Protein AF-A0A6L7KMX0-F1 (afdb_monomer_lite)

Sequence (254 aa):
MRIVPEMVQDGVMRRGEGCGYMVQSAAVEDILQAVETRGHLASLAARLMAQEPSRLDQLPAMRKAREKLDASISKLSRFDQLNDCVTRLAQAANKEFHAAILASCGNDYVSYACGQISRLPMLAVGSMVFDRSVDRTPDQFEHGIFRLRLGNAQHLVVRETFESGDPVRAQGVMRERSHTMIEYIPTFEKRGKSLAVAHLVAFSAADPLTPRAWSFSLRSPVFALAVSWDPCPWRRLHPSSRSGRRAALPCRSF

Structure (mmCIF, N/CA/C/O backbone):
data_AF-A0A6L7KMX0-F1
#
_entry.id   AF-A0A6L7KMX0-F1
#
loop_
_atom_site.group_PDB
_atom_site.id
_atom_site.type_symbol
_atom_site.label_atom_id
_atom_site.label_alt_id
_atom_site.label_comp_id
_atom_site.label_asym_id
_atom_site.label_entity_id
_atom_site.label_seq_id
_atom_site.pdbx_PDB_ins_code
_atom_site.Cartn_x
_atom_site.Cartn_y
_atom_site.Cartn_z
_atom_site.occupancy
_atom_site.B_iso_or_equiv
_atom_site.auth_seq_id
_atom_site.auth_comp_id
_atom_site.auth_asym_id
_atom_site.auth_atom_id
_atom_site.pdbx_PDB_model_num
ATOM 1 N N . MET A 1 1 ? -2.428 -32.313 -10.393 1.00 35.97 1 MET A N 1
ATOM 2 C CA . MET A 1 1 ? -2.093 -31.198 -11.304 1.00 35.97 1 MET A CA 1
ATOM 3 C C . MET A 1 1 ? -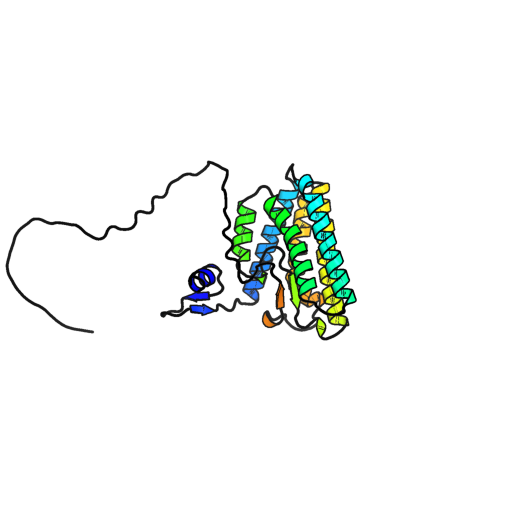3.379 -30.418 -11.607 1.00 35.97 1 MET A C 1
ATOM 5 O O . MET A 1 1 ? -4.161 -30.865 -12.430 1.00 35.97 1 MET A O 1
ATOM 9 N N . ARG A 1 2 ? -3.668 -29.339 -10.854 1.00 47.19 2 ARG A N 1
ATOM 10 C CA . ARG A 1 2 ? -4.891 -28.493 -10.954 1.00 47.19 2 ARG A CA 1
ATOM 11 C C . ARG A 1 2 ? -4.599 -27.054 -11.430 1.00 47.19 2 ARG A C 1
ATOM 13 O O . ARG A 1 2 ? -5.462 -26.192 -11.361 1.00 47.19 2 ARG A O 1
ATOM 20 N N . ILE A 1 3 ? -3.395 -26.832 -11.953 1.00 48.75 3 ILE A N 1
ATOM 21 C CA . ILE A 1 3 ? -2.839 -25.507 -12.260 1.00 48.75 3 ILE A CA 1
ATOM 22 C C . ILE A 1 3 ? -3.671 -24.781 -13.331 1.00 48.75 3 ILE A C 1
ATOM 24 O O . ILE A 1 3 ? -3.919 -23.588 -13.234 1.00 48.75 3 ILE A O 1
ATOM 28 N N . VAL A 1 4 ? -4.164 -25.506 -14.338 1.00 53.69 4 VAL A N 1
ATOM 29 C CA . VAL A 1 4 ? -4.848 -24.889 -15.483 1.00 53.69 4 VAL A CA 1
ATOM 30 C C . VAL A 1 4 ? -6.255 -24.359 -15.135 1.00 53.69 4 VAL A C 1
ATOM 32 O O . VAL A 1 4 ? -6.560 -23.227 -15.502 1.00 53.69 4 VAL A O 1
ATOM 35 N N . PRO A 1 5 ? -7.116 -25.092 -14.396 1.00 50.75 5 PRO A N 1
ATOM 36 C CA . PRO A 1 5 ? -8.362 -24.530 -13.865 1.00 50.75 5 PRO A CA 1
ATOM 37 C C . PRO A 1 5 ? -8.172 -23.295 -12.973 1.00 50.75 5 PRO A C 1
ATOM 39 O O . PRO A 1 5 ? -8.951 -22.354 -13.093 1.00 50.75 5 PRO A O 1
ATOM 42 N N . GLU A 1 6 ? -7.147 -23.283 -12.114 1.00 53.81 6 GLU A N 1
ATOM 43 C CA . GLU A 1 6 ? -6.831 -22.143 -11.236 1.00 53.81 6 GLU A CA 1
ATOM 44 C C . GLU A 1 6 ? -6.403 -20.919 -12.052 1.00 53.81 6 GLU A C 1
ATOM 46 O O . GLU A 1 6 ? -6.984 -19.853 -11.892 1.00 53.81 6 GLU A O 1
ATOM 51 N N . MET A 1 7 ? -5.523 -21.085 -13.044 1.00 49.44 7 MET A N 1
ATOM 52 C CA . MET A 1 7 ? -5.111 -19.990 -13.936 1.00 49.44 7 MET A CA 1
ATOM 53 C C . MET A 1 7 ? -6.263 -19.407 -14.770 1.00 49.44 7 MET A C 1
ATOM 55 O O . MET A 1 7 ? -6.227 -18.228 -15.126 1.00 49.44 7 MET A O 1
ATOM 59 N N . VAL A 1 8 ? -7.295 -20.204 -15.077 1.00 53.16 8 VAL A N 1
ATOM 60 C CA . VAL A 1 8 ? -8.528 -19.689 -15.697 1.00 53.16 8 VAL A CA 1
ATOM 61 C C . VAL A 1 8 ? -9.375 -18.903 -14.706 1.00 53.16 8 VAL A C 1
ATOM 63 O O . VAL A 1 8 ? -9.897 -17.847 -15.057 1.00 53.16 8 VAL A O 1
ATOM 66 N N . GLN A 1 9 ? -9.502 -19.378 -13.465 1.00 53.91 9 GLN A N 1
ATOM 67 C CA . GLN A 1 9 ? -10.189 -18.620 -12.417 1.00 53.91 9 GLN A CA 1
ATOM 68 C C . GLN A 1 9 ? -9.448 -17.334 -12.029 1.00 53.91 9 GLN A C 1
ATOM 70 O O . GLN A 1 9 ? -10.086 -16.366 -11.613 1.00 53.91 9 GLN A O 1
ATOM 75 N N . ASP A 1 10 ? -8.129 -17.304 -12.188 1.00 52.62 10 ASP A N 1
ATOM 76 C CA . ASP A 1 10 ? -7.282 -16.144 -11.911 1.00 52.62 10 ASP A CA 1
ATOM 77 C C . ASP A 1 10 ? -7.223 -15.143 -13.075 1.00 52.62 10 ASP A C 1
ATOM 79 O O . ASP A 1 10 ? -6.555 -14.115 -12.976 1.00 52.62 10 ASP A O 1
ATOM 83 N N . GLY A 1 11 ? -7.945 -15.412 -14.173 1.00 53.81 11 GLY A N 1
ATOM 84 C CA . GLY A 1 11 ? -8.026 -14.530 -15.343 1.00 53.81 11 GLY A CA 1
ATOM 85 C C . GLY A 1 11 ? -6.757 -14.502 -16.200 1.00 53.81 11 GLY A C 1
ATOM 86 O O . GLY A 1 11 ? -6.669 -13.722 -17.143 1.00 53.81 11 GLY A O 1
ATOM 87 N N . VAL A 1 12 ? -5.780 -15.362 -15.897 1.00 51.81 12 VAL A N 1
ATOM 88 C CA . VAL A 1 12 ? -4.510 -15.490 -16.630 1.00 51.81 12 VAL A CA 1
ATOM 89 C C . VAL A 1 12 ? -4.701 -16.299 -17.918 1.00 51.81 12 VAL A C 1
ATOM 91 O O . VAL A 1 12 ? -3.974 -16.119 -18.895 1.00 51.81 12 VAL A O 1
ATOM 94 N N . MET A 1 13 ? -5.699 -17.186 -17.947 1.00 50.91 13 MET A N 1
ATOM 95 C CA . MET A 1 13 ? -6.044 -17.998 -19.110 1.00 50.91 13 MET A CA 1
ATOM 96 C C . MET A 1 13 ? -7.546 -17.970 -19.402 1.00 50.91 13 MET A C 1
ATOM 98 O O . MET A 1 13 ? -8.376 -17.878 -18.504 1.00 50.91 13 MET A O 1
ATOM 102 N N . ARG A 1 14 ? -7.914 -18.137 -20.671 1.00 54.72 14 ARG A N 1
ATOM 103 C CA . ARG A 1 14 ? -9.282 -18.449 -21.102 1.00 54.72 14 ARG A CA 1
ATOM 104 C C . ARG A 1 14 ? -9.320 -19.821 -21.752 1.00 54.72 14 ARG A C 1
ATOM 106 O O . ARG A 1 14 ? -8.361 -20.232 -22.402 1.00 54.72 14 ARG A O 1
ATOM 113 N N . ARG A 1 15 ? -10.438 -20.534 -21.607 1.00 54.69 15 ARG A N 1
ATOM 114 C CA . ARG A 1 15 ? -10.704 -21.698 -22.464 1.00 54.69 15 ARG A CA 1
ATOM 115 C C . ARG A 1 15 ? -10.859 -21.214 -23.905 1.00 54.69 15 ARG A C 1
ATOM 117 O O . ARG A 1 15 ? -11.613 -20.274 -24.143 1.00 54.69 15 ARG A O 1
ATOM 124 N N . GLY A 1 16 ? -10.124 -21.827 -24.828 1.00 61.41 16 GLY A N 1
ATOM 125 C CA . GLY A 1 16 ? -10.348 -21.629 -26.258 1.00 61.41 16 GLY A CA 1
ATOM 126 C C . GLY A 1 16 ? -11.603 -22.368 -26.724 1.00 61.41 16 GLY A C 1
ATOM 127 O O . GLY A 1 16 ? -12.177 -23.156 -25.975 1.00 61.41 16 GLY A O 1
ATOM 128 N N . GLU A 1 17 ? -12.005 -22.151 -27.976 1.00 54.62 17 GLU A N 1
ATOM 129 C CA . GLU A 1 17 ? -13.169 -22.817 -28.591 1.00 54.62 17 GLU A CA 1
ATOM 130 C C . GLU A 1 17 ? -12.989 -24.350 -28.761 1.00 54.62 17 GLU A C 1
ATOM 132 O O . GLU A 1 17 ? -13.933 -25.045 -29.122 1.00 54.62 17 GLU A O 1
ATOM 137 N N . GLY A 1 18 ? -11.805 -24.901 -28.445 1.00 66.62 18 GLY A N 1
ATOM 138 C CA . GLY A 1 18 ? -11.500 -26.343 -28.417 1.00 66.62 18 GLY A CA 1
ATOM 139 C C . GLY A 1 18 ? -10.954 -26.843 -27.066 1.00 66.62 18 GLY A C 1
ATOM 140 O O . GLY A 1 18 ? -11.076 -26.183 -26.038 1.00 66.62 18 GLY A O 1
ATOM 141 N N . CYS A 1 19 ? -10.291 -28.009 -27.039 1.00 56.06 19 CYS A N 1
ATOM 142 C CA . CYS A 1 19 ? -9.708 -28.612 -25.821 1.00 56.06 19 CYS A CA 1
ATOM 143 C C . CYS A 1 19 ? -8.419 -27.924 -25.301 1.00 56.06 19 CYS A C 1
ATOM 145 O O . CYS A 1 19 ? -7.592 -28.571 -24.659 1.00 56.06 19 CYS A O 1
ATOM 147 N N . GLY A 1 20 ? -8.228 -26.631 -25.578 1.00 53.50 20 GLY A N 1
ATOM 148 C CA . GLY A 1 20 ? -7.027 -25.864 -25.235 1.00 53.50 20 GLY A CA 1
ATOM 149 C C . GLY A 1 20 ? -7.312 -24.642 -24.359 1.00 53.50 20 GLY A C 1
ATOM 150 O O . GLY A 1 20 ? -8.448 -24.183 -24.235 1.00 53.50 20 GLY A O 1
ATOM 151 N N . TYR A 1 21 ? -6.257 -24.096 -23.758 1.00 56.38 21 TYR A N 1
ATOM 152 C CA . TYR A 1 21 ? -6.296 -22.876 -22.950 1.00 56.38 21 TYR A CA 1
ATOM 153 C C . TYR A 1 21 ? -5.403 -21.818 -23.603 1.00 56.38 21 TYR A C 1
ATOM 155 O O . TYR A 1 21 ? -4.282 -22.124 -24.003 1.00 56.38 21 TYR A O 1
ATOM 163 N N . MET A 1 22 ? -5.898 -20.588 -23.725 1.00 48.69 22 MET A N 1
ATOM 164 C CA . MET A 1 22 ? -5.149 -19.446 -24.250 1.00 48.69 22 MET A CA 1
ATOM 165 C C . MET A 1 22 ? -4.746 -18.532 -23.097 1.00 48.69 22 MET A C 1
ATOM 167 O O . MET A 1 22 ? -5.578 -18.223 -22.246 1.00 48.69 22 MET A O 1
ATOM 171 N N . VAL A 1 23 ? -3.490 -18.081 -23.071 1.00 55.44 23 VAL A N 1
ATOM 172 C CA . VAL A 1 23 ? -3.045 -17.042 -22.132 1.00 55.44 23 VAL A CA 1
ATOM 173 C C . VAL A 1 23 ? -3.687 -15.727 -22.553 1.00 55.44 23 VAL A C 1
ATOM 175 O O . VAL A 1 23 ? -3.508 -15.284 -23.687 1.00 55.44 23 VAL A O 1
ATOM 178 N N . GLN A 1 24 ? -4.460 -15.118 -21.658 1.00 54.75 24 GLN A N 1
ATOM 179 C CA . GLN A 1 24 ? -5.079 -13.830 -21.930 1.00 54.75 24 GLN A CA 1
ATOM 180 C C . GLN A 1 24 ? -4.010 -12.750 -21.723 1.00 54.75 24 GLN A C 1
ATOM 182 O O . GLN A 1 24 ? -3.602 -12.481 -20.595 1.00 54.75 24 GLN A O 1
ATOM 187 N N . SER A 1 25 ? -3.517 -12.140 -22.804 1.00 53.88 25 SER A N 1
ATOM 188 C CA . SER A 1 25 ? -2.749 -10.900 -22.679 1.00 53.88 25 SER A CA 1
ATOM 189 C C . SER A 1 25 ? -3.722 -9.801 -22.257 1.00 53.88 25 SER A C 1
ATOM 191 O O . SER A 1 25 ? -4.557 -9.389 -23.062 1.00 53.88 25 SER A O 1
ATOM 193 N N . ALA A 1 26 ? -3.667 -9.371 -20.997 1.00 58.91 26 ALA A N 1
ATOM 194 C CA . ALA A 1 26 ? -4.441 -8.219 -20.545 1.00 58.91 26 ALA A CA 1
ATOM 195 C C . ALA A 1 26 ? -4.011 -6.980 -21.344 1.00 58.91 26 ALA A C 1
ATOM 197 O O . ALA A 1 26 ? -2.807 -6.749 -21.515 1.00 58.91 26 ALA A O 1
ATOM 198 N N . ALA A 1 27 ? -4.977 -6.208 -21.849 1.00 70.31 27 ALA A N 1
ATOM 199 C CA . ALA A 1 27 ? -4.668 -4.932 -22.478 1.00 70.31 27 ALA A CA 1
ATOM 200 C C . ALA A 1 27 ? -4.055 -3.981 -21.436 1.00 70.31 27 ALA A C 1
ATOM 202 O O . ALA A 1 27 ? -4.288 -4.119 -20.231 1.00 70.31 27 ALA A O 1
ATOM 203 N N . VAL A 1 28 ? -3.249 -3.015 -21.884 1.00 70.94 28 VAL A N 1
ATOM 204 C CA . VAL A 1 28 ? -2.634 -2.031 -20.975 1.00 70.94 28 VAL A CA 1
ATOM 205 C C . VAL A 1 28 ? -3.727 -1.243 -20.251 1.00 70.94 28 VAL A C 1
ATOM 207 O O . VAL A 1 28 ? -3.641 -1.005 -19.049 1.00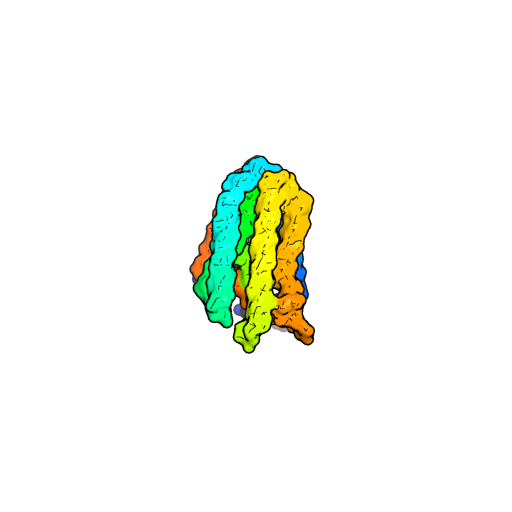 70.94 28 VAL A O 1
ATOM 210 N N . GLU A 1 29 ? -4.784 -0.913 -20.984 1.00 75.56 29 GLU A N 1
ATOM 211 C CA . GLU A 1 29 ? -5.965 -0.200 -20.522 1.00 75.56 29 GLU A CA 1
ATOM 212 C C . GLU A 1 29 ? -6.691 -0.974 -19.412 1.00 75.56 29 GLU A C 1
ATOM 214 O O . GLU A 1 29 ? -7.019 -0.387 -18.382 1.00 75.56 29 GLU A O 1
ATOM 219 N N . ASP A 1 30 ? -6.850 -2.295 -19.559 1.00 77.12 30 ASP A N 1
ATOM 220 C CA . ASP A 1 30 ? -7.478 -3.147 -18.538 1.00 77.12 30 ASP A CA 1
ATOM 221 C C . ASP A 1 30 ? -6.671 -3.136 -17.229 1.00 77.12 30 ASP A C 1
ATOM 223 O O . ASP A 1 30 ? -7.231 -3.092 -16.132 1.00 77.12 30 ASP A O 1
ATOM 227 N N . ILE A 1 31 ? -5.336 -3.155 -17.327 1.00 75.94 31 ILE A N 1
ATOM 228 C CA . ILE A 1 31 ? -4.450 -3.111 -16.156 1.00 75.94 31 ILE A CA 1
ATOM 229 C C . ILE A 1 31 ? -4.570 -1.763 -15.445 1.00 75.94 31 ILE A C 1
ATOM 231 O O . ILE A 1 31 ? -4.640 -1.734 -14.216 1.00 75.94 31 ILE A O 1
ATOM 235 N N . LEU A 1 32 ? -4.615 -0.657 -16.194 1.00 79.00 32 LEU A N 1
ATOM 236 C CA . LEU A 1 32 ? -4.789 0.682 -15.627 1.00 79.00 32 LEU A CA 1
ATOM 237 C C . LEU A 1 32 ? -6.138 0.809 -14.907 1.00 79.00 32 LEU A C 1
ATOM 239 O O . LEU A 1 32 ? -6.164 1.206 -13.742 1.00 79.00 32 LEU A O 1
ATOM 243 N N . GLN A 1 33 ? -7.228 0.364 -15.537 1.00 83.75 33 GLN A N 1
ATOM 244 C CA . GLN A 1 33 ? -8.561 0.334 -14.921 1.00 83.75 33 GLN A CA 1
ATOM 245 C C . GLN A 1 33 ? -8.588 -0.513 -13.642 1.00 83.75 33 GLN A C 1
ATOM 247 O O . GLN A 1 33 ? -9.205 -0.147 -12.636 1.00 83.75 33 GLN A O 1
ATOM 252 N N . ALA A 1 34 ? -7.893 -1.651 -13.644 1.00 84.38 34 ALA A N 1
ATOM 253 C CA . ALA A 1 34 ? -7.824 -2.522 -12.481 1.00 84.38 34 ALA A CA 1
ATOM 254 C C . ALA A 1 34 ? -6.963 -1.926 -11.347 1.00 84.38 34 ALA A C 1
ATOM 256 O O . ALA A 1 34 ? -7.313 -2.075 -10.171 1.00 84.38 34 ALA A O 1
ATOM 257 N N . VAL A 1 35 ? -5.879 -1.207 -11.671 1.00 83.56 35 VAL A N 1
ATOM 258 C CA . VAL A 1 35 ? -5.093 -0.435 -10.690 1.00 83.56 35 VAL A CA 1
ATOM 259 C C . VAL A 1 35 ? -5.933 0.669 -10.063 1.00 83.56 35 VAL A C 1
ATOM 261 O O . VAL A 1 35 ? -5.935 0.781 -8.835 1.00 83.56 35 VAL A O 1
ATOM 264 N N . GLU A 1 36 ? -6.668 1.432 -10.870 1.00 86.94 36 GLU A N 1
ATOM 265 C CA . GLU A 1 36 ? -7.563 2.491 -10.400 1.00 86.94 36 GLU A CA 1
ATOM 266 C C . GLU A 1 36 ? -8.633 1.916 -9.461 1.00 86.94 36 GLU A C 1
ATOM 268 O O . GLU A 1 36 ? -8.781 2.363 -8.319 1.00 86.94 36 GLU A O 1
ATOM 273 N N . THR A 1 37 ? -9.307 0.842 -9.883 1.00 90.75 37 THR A N 1
ATOM 274 C CA . THR A 1 37 ? -10.339 0.167 -9.081 1.00 90.75 37 THR A CA 1
ATOM 275 C C . THR A 1 37 ? -9.779 -0.317 -7.743 1.00 90.75 37 THR A C 1
ATOM 277 O O . THR A 1 37 ? -10.366 -0.079 -6.682 1.00 90.75 37 THR A O 1
ATOM 280 N N . ARG A 1 38 ? -8.603 -0.956 -7.751 1.00 90.06 38 ARG A N 1
ATOM 281 C CA . ARG A 1 38 ? -7.930 -1.379 -6.517 1.00 90.06 38 ARG A CA 1
ATOM 282 C C . ARG A 1 38 ? -7.557 -0.182 -5.642 1.00 90.06 38 ARG A C 1
ATOM 284 O O . ARG A 1 38 ? -7.664 -0.274 -4.421 1.00 90.06 38 ARG A O 1
ATOM 291 N N . GLY A 1 39 ? -7.130 0.928 -6.241 1.00 91.00 39 GLY A N 1
ATOM 292 C CA . GLY A 1 39 ? -6.820 2.162 -5.525 1.00 91.00 39 GLY A CA 1
ATOM 293 C C . GLY A 1 39 ? -8.034 2.742 -4.805 1.00 91.00 39 GLY A C 1
ATOM 294 O O . GLY A 1 39 ? -7.938 3.128 -3.638 1.00 91.00 39 GLY A O 1
ATOM 295 N N . HIS A 1 40 ? -9.206 2.696 -5.441 1.00 94.19 40 HIS A N 1
ATOM 296 C CA . HIS A 1 40 ? -10.470 3.061 -4.807 1.00 94.19 40 HIS A CA 1
ATOM 297 C C . HIS A 1 40 ? -10.800 2.161 -3.610 1.00 94.19 40 HIS A C 1
ATOM 299 O O . HIS A 1 40 ? -11.099 2.681 -2.532 1.00 94.19 40 HIS A O 1
ATOM 305 N N . LEU A 1 41 ? -10.672 0.839 -3.745 1.00 95.12 41 LEU A N 1
ATOM 306 C CA . LEU A 1 41 ? -10.906 -0.089 -2.631 1.00 95.12 41 LEU A CA 1
ATOM 307 C C . LEU A 1 41 ? -9.916 0.117 -1.475 1.00 95.12 41 LEU A C 1
ATOM 309 O O . LEU A 1 41 ? -10.326 0.153 -0.316 1.00 95.12 41 LEU A O 1
ATOM 313 N N . ALA A 1 42 ? -8.629 0.313 -1.771 1.00 94.94 42 ALA A N 1
ATOM 314 C CA . ALA A 1 42 ? -7.617 0.601 -0.756 1.00 94.94 42 ALA A CA 1
ATOM 315 C C . ALA A 1 42 ? -7.895 1.933 -0.039 1.00 94.94 42 ALA A C 1
ATOM 317 O O . ALA A 1 42 ? -7.751 2.021 1.180 1.00 94.94 42 ALA A O 1
ATOM 318 N N . SER A 1 43 ? -8.345 2.958 -0.772 1.00 96.69 43 SER A N 1
ATOM 319 C CA . SER A 1 43 ? -8.727 4.248 -0.188 1.00 96.69 43 SER A CA 1
ATOM 320 C C . SER A 1 43 ? -9.931 4.130 0.745 1.00 96.69 43 SER A C 1
ATOM 322 O O . SER A 1 43 ? -9.938 4.722 1.824 1.00 96.69 43 SER A O 1
ATOM 324 N N . LEU A 1 44 ? -10.917 3.307 0.372 1.00 98.19 44 LEU A N 1
ATOM 325 C CA . LEU A 1 44 ? -12.054 2.987 1.222 1.00 98.19 44 LEU A CA 1
ATOM 326 C C . LEU A 1 44 ? -11.599 2.239 2.482 1.00 98.19 44 LEU A C 1
ATOM 328 O O . LEU A 1 44 ? -12.036 2.591 3.573 1.00 98.19 44 LEU A O 1
ATOM 332 N N . ALA A 1 45 ? -10.688 1.270 2.352 1.00 98.06 45 ALA A N 1
ATOM 333 C CA . ALA A 1 45 ? -10.120 0.557 3.495 1.00 98.06 45 ALA A CA 1
ATOM 334 C C . ALA A 1 45 ? -9.417 1.513 4.471 1.00 98.06 45 ALA A C 1
ATOM 336 O O . ALA A 1 45 ? -9.647 1.438 5.673 1.00 98.06 45 ALA A O 1
ATOM 337 N N . ALA A 1 46 ? -8.608 2.448 3.962 1.00 98.25 46 ALA A N 1
ATOM 338 C CA . ALA A 1 46 ? -7.937 3.450 4.788 1.00 98.25 46 ALA A CA 1
ATOM 339 C C . ALA A 1 46 ? -8.942 4.375 5.489 1.00 98.25 46 ALA A C 1
ATOM 341 O O . ALA A 1 46 ? -8.829 4.602 6.691 1.00 98.25 46 ALA A O 1
ATOM 342 N N . ARG A 1 47 ? -9.965 4.856 4.768 1.00 98.62 47 ARG A N 1
ATOM 343 C CA . ARG A 1 47 ? -11.049 5.656 5.355 1.00 98.62 47 ARG A CA 1
ATOM 344 C C . ARG A 1 47 ? -11.694 4.940 6.536 1.00 98.62 47 ARG A C 1
ATOM 346 O O . ARG A 1 47 ? -11.878 5.547 7.582 1.00 98.62 47 ARG A O 1
ATOM 353 N N . LEU A 1 48 ? -12.054 3.672 6.346 1.00 98.50 48 LEU A N 1
ATOM 354 C CA . LEU A 1 48 ? -12.733 2.875 7.361 1.00 98.50 48 LEU A CA 1
ATOM 355 C C . LEU A 1 48 ? -11.803 2.563 8.536 1.00 98.50 48 LEU A C 1
ATOM 357 O O . LEU A 1 48 ? -12.182 2.795 9.675 1.00 98.50 48 LEU A O 1
ATOM 361 N N . MET A 1 49 ? -10.551 2.170 8.278 1.00 98.00 49 MET A N 1
ATOM 362 C CA . MET A 1 49 ? -9.557 1.961 9.336 1.00 98.00 49 MET A CA 1
ATOM 363 C C . MET A 1 49 ? -9.356 3.215 10.198 1.00 98.00 49 MET A C 1
ATOM 365 O O . MET A 1 49 ? -9.222 3.101 11.409 1.00 98.00 49 MET A O 1
ATOM 369 N N . ALA A 1 50 ? -9.376 4.420 9.620 1.00 98.38 50 ALA A N 1
ATOM 370 C CA . ALA A 1 50 ? -9.279 5.660 10.396 1.00 98.38 50 ALA A CA 1
ATOM 371 C C . ALA A 1 50 ? -10.469 5.881 11.355 1.00 98.38 50 ALA A C 1
ATOM 373 O O . ALA A 1 50 ? -10.335 6.613 12.333 1.00 98.38 50 ALA A O 1
ATOM 374 N N . GLN A 1 51 ? -11.619 5.259 11.079 1.00 97.75 51 GLN A N 1
ATOM 375 C CA . GLN A 1 51 ? -12.838 5.333 11.892 1.00 97.75 51 GLN A CA 1
ATOM 376 C C . GLN A 1 51 ? -12.917 4.208 12.929 1.00 97.75 51 GLN A C 1
ATOM 378 O O . GLN A 1 51 ? -13.676 4.325 13.890 1.00 97.75 51 GLN A O 1
ATOM 383 N N . GLU A 1 52 ? -12.127 3.144 12.769 1.00 97.62 52 GLU A N 1
ATOM 384 C CA . GLU A 1 52 ? -12.151 2.005 13.679 1.00 97.62 52 GLU A CA 1
ATOM 385 C C . GLU A 1 52 ? -11.630 2.380 15.081 1.00 97.62 52 GLU A C 1
ATOM 387 O O . GLU A 1 52 ? -10.603 3.065 15.218 1.00 97.62 52 GLU A O 1
ATOM 392 N N . PRO A 1 53 ? -12.288 1.916 16.160 1.00 95.62 53 PRO A N 1
ATOM 393 C CA . PRO A 1 53 ? -11.805 2.135 17.523 1.00 95.62 53 PRO A CA 1
ATOM 394 C C . PRO A 1 53 ? -10.433 1.499 17.784 1.00 95.62 53 PRO A C 1
ATOM 396 O O . PRO A 1 53 ? -9.600 2.088 18.470 1.00 95.62 53 PRO A O 1
ATOM 399 N N . SER A 1 54 ? -10.173 0.328 17.196 1.00 94.31 54 SER A N 1
ATOM 400 C CA . SER A 1 54 ? -8.932 -0.450 17.352 1.00 94.31 54 SER A CA 1
ATOM 401 C C . SER A 1 54 ? -7.788 0.010 16.438 1.00 94.31 54 SER A C 1
ATOM 403 O O . SER A 1 54 ? -6.721 -0.603 16.408 1.00 94.31 54 SER A O 1
ATOM 405 N N . ARG A 1 55 ? -7.959 1.109 15.689 1.00 95.06 55 ARG A N 1
ATOM 406 C CA . ARG A 1 55 ? -6.973 1.585 14.698 1.00 95.06 55 ARG A CA 1
ATOM 407 C C . ARG A 1 55 ? -5.571 1.820 15.267 1.00 95.06 55 ARG A C 1
ATOM 409 O O . ARG A 1 55 ? -4.582 1.681 14.546 1.00 95.06 55 ARG A O 1
ATOM 416 N N . LEU A 1 56 ? -5.479 2.164 16.554 1.00 97.25 56 LEU A N 1
ATOM 417 C CA . LEU A 1 56 ? -4.211 2.450 17.226 1.00 97.25 56 LEU A CA 1
ATOM 418 C C . LEU A 1 56 ? -3.355 1.189 17.432 1.00 97.25 56 LEU A C 1
ATOM 420 O O . LEU A 1 56 ? -2.125 1.281 17.412 1.00 97.25 56 LEU A O 1
ATOM 424 N N . ASP A 1 57 ? -3.98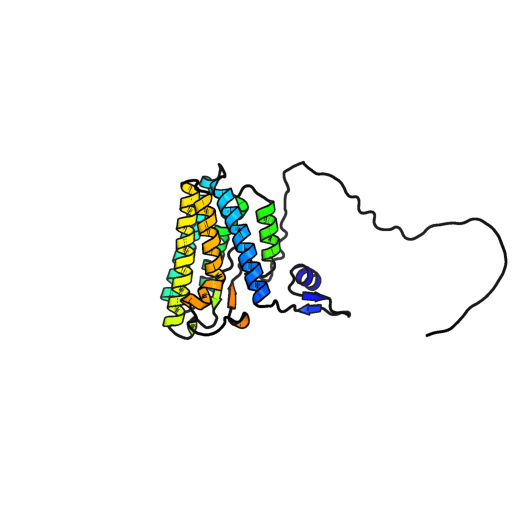0 0.012 17.529 1.00 96.38 57 ASP A N 1
ATOM 425 C CA . ASP A 1 57 ? -3.302 -1.265 17.794 1.00 96.38 57 ASP A CA 1
ATOM 426 C C . ASP A 1 57 ? -2.336 -1.653 16.665 1.00 96.38 57 ASP A C 1
ATOM 428 O O . ASP A 1 57 ? -1.317 -2.309 16.886 1.00 96.38 57 ASP A O 1
ATOM 432 N N . GLN A 1 58 ? -2.624 -1.210 15.438 1.00 94.12 58 GLN A N 1
ATOM 433 C CA . GLN A 1 58 ? -1.832 -1.541 14.252 1.00 94.12 58 GLN A CA 1
ATOM 434 C C . GLN A 1 58 ? -0.660 -0.585 14.009 1.00 94.12 58 GLN A C 1
ATOM 436 O O . GLN A 1 58 ? 0.287 -0.938 13.297 1.00 94.12 58 GLN A O 1
ATOM 441 N N . LEU A 1 59 ? -0.668 0.617 14.598 1.00 96.69 59 LEU A N 1
ATOM 442 C CA . LEU A 1 59 ? 0.335 1.650 14.304 1.00 96.69 59 LEU A CA 1
ATOM 443 C C . LEU A 1 59 ? 1.786 1.198 14.546 1.00 96.69 59 LEU A C 1
ATOM 445 O O . LEU A 1 59 ? 2.641 1.535 13.716 1.00 96.69 59 LEU A O 1
ATOM 449 N N . PRO A 1 60 ? 2.115 0.420 15.603 1.00 97.56 60 PRO A N 1
ATOM 450 C CA . PRO A 1 60 ? 3.468 -0.100 15.793 1.00 97.56 60 PRO A CA 1
ATOM 451 C C . PRO A 1 60 ? 3.918 -1.037 14.663 1.00 97.56 60 PRO A C 1
ATOM 453 O O . PRO A 1 60 ? 5.042 -0.912 14.169 1.00 97.56 60 PRO A O 1
ATOM 456 N N . ALA A 1 61 ? 3.042 -1.941 14.213 1.00 96.25 61 ALA A N 1
ATOM 457 C CA . ALA A 1 61 ? 3.338 -2.861 13.116 1.00 96.25 61 ALA A CA 1
ATOM 458 C C . ALA A 1 61 ? 3.533 -2.100 11.795 1.00 96.25 61 ALA A C 1
ATOM 460 O O . ALA A 1 61 ? 4.512 -2.325 11.082 1.00 96.25 61 ALA A O 1
ATOM 461 N N . MET A 1 62 ? 2.665 -1.125 11.518 1.00 97.50 62 MET A N 1
ATOM 462 C CA . MET A 1 62 ? 2.761 -0.269 10.334 1.00 97.50 62 MET A CA 1
ATOM 463 C C . MET A 1 62 ? 4.028 0.595 10.332 1.00 97.50 62 MET A C 1
ATOM 465 O O . MET A 1 62 ? 4.678 0.744 9.296 1.00 97.50 62 MET A O 1
ATOM 469 N N . ARG A 1 63 ? 4.425 1.140 11.493 1.00 97.88 63 ARG A N 1
ATOM 470 C CA . ARG A 1 63 ? 5.698 1.860 11.662 1.00 97.88 63 ARG A CA 1
ATOM 471 C C . ARG A 1 63 ? 6.879 0.973 11.282 1.00 97.88 63 ARG A C 1
ATOM 473 O O . ARG A 1 63 ? 7.687 1.380 10.452 1.00 97.88 63 ARG A O 1
ATOM 480 N N . LYS A 1 64 ? 6.930 -0.239 11.838 1.00 98.25 64 LYS A N 1
ATOM 481 C CA . LYS A 1 64 ? 8.001 -1.204 11.574 1.00 98.25 64 LYS A CA 1
ATOM 482 C C . LYS A 1 64 ? 8.053 -1.610 10.099 1.00 98.25 64 LYS A C 1
ATOM 484 O O . LYS A 1 64 ? 9.137 -1.691 9.530 1.00 98.25 64 LYS A O 1
ATOM 489 N N . ALA A 1 65 ? 6.901 -1.838 9.468 1.00 97.94 65 ALA A N 1
ATOM 490 C CA . ALA A 1 65 ? 6.813 -2.134 8.039 1.00 97.94 65 ALA A CA 1
ATOM 491 C C . ALA A 1 65 ? 7.389 -0.987 7.186 1.00 97.94 65 ALA A C 1
ATOM 493 O O . ALA A 1 65 ? 8.253 -1.215 6.343 1.00 97.94 65 ALA A O 1
ATOM 494 N N . ARG A 1 66 ? 7.001 0.263 7.467 1.00 97.56 66 ARG A N 1
ATOM 495 C CA . ARG A 1 66 ? 7.534 1.454 6.782 1.00 97.56 66 ARG A CA 1
ATOM 496 C C . ARG A 1 66 ? 9.051 1.608 6.957 1.00 97.56 66 ARG A C 1
ATOM 498 O O . ARG A 1 66 ? 9.753 1.923 6.004 1.00 97.56 66 ARG A O 1
ATOM 505 N N . GLU A 1 67 ? 9.575 1.371 8.159 1.00 98.19 67 GLU A N 1
ATOM 506 C CA . GLU A 1 67 ? 11.019 1.447 8.446 1.00 98.19 67 GLU A CA 1
ATOM 507 C C . GLU A 1 67 ? 11.818 0.355 7.722 1.00 98.19 67 GLU A C 1
ATOM 509 O O . GLU A 1 67 ? 12.887 0.626 7.177 1.00 98.19 67 GLU A O 1
ATOM 514 N N . LYS A 1 68 ? 11.284 -0.872 7.636 1.00 98.25 68 LYS A N 1
ATOM 515 C CA . LYS A 1 68 ? 11.878 -1.938 6.810 1.00 98.25 68 LYS A CA 1
ATOM 516 C C . LYS A 1 68 ? 11.912 -1.552 5.328 1.00 98.25 68 LYS A C 1
ATOM 518 O O . LYS A 1 68 ? 12.906 -1.826 4.649 1.00 98.25 68 LYS A O 1
ATOM 523 N N . LEU A 1 69 ? 10.837 -0.941 4.825 1.00 97.25 69 LEU A N 1
ATOM 524 C CA . LEU A 1 69 ? 10.762 -0.465 3.444 1.00 97.25 69 LEU A CA 1
ATOM 525 C C . LEU A 1 69 ? 11.796 0.642 3.198 1.00 97.25 69 LEU A C 1
ATOM 527 O O . LEU A 1 69 ? 12.563 0.550 2.244 1.00 97.25 69 LEU A O 1
ATOM 531 N N . ASP A 1 70 ? 11.893 1.615 4.103 1.00 98.06 70 ASP A N 1
ATOM 532 C CA . ASP A 1 70 ? 12.870 2.708 4.040 1.00 98.06 70 ASP A CA 1
ATOM 533 C C . ASP A 1 70 ? 14.321 2.206 4.004 1.00 98.06 70 ASP A C 1
ATOM 535 O O . ASP A 1 70 ? 15.120 2.595 3.146 1.00 98.06 70 ASP A O 1
ATOM 539 N N . ALA A 1 71 ? 14.646 1.255 4.883 1.00 98.00 71 ALA A N 1
ATOM 540 C CA . ALA A 1 71 ? 15.956 0.617 4.917 1.00 98.00 71 ALA A CA 1
ATOM 541 C C . ALA A 1 71 ? 16.253 -0.158 3.623 1.00 98.00 71 ALA A C 1
ATOM 543 O O . ALA A 1 71 ? 17.396 -0.185 3.166 1.00 98.00 71 ALA A O 1
ATOM 544 N N . SER A 1 72 ? 15.240 -0.782 3.016 1.00 96.94 72 SER A N 1
ATOM 545 C CA . SER A 1 72 ? 15.393 -1.513 1.754 1.00 96.94 72 SER A CA 1
ATOM 546 C C . SER A 1 72 ? 15.623 -0.559 0.580 1.00 96.94 72 SER A C 1
ATOM 548 O O . SER A 1 72 ? 16.547 -0.775 -0.198 1.00 96.94 72 SER A O 1
ATOM 550 N N . ILE A 1 73 ? 14.869 0.541 0.498 1.00 95.75 73 ILE A N 1
ATOM 551 C CA . ILE A 1 73 ? 15.074 1.595 -0.510 1.00 95.75 73 ILE A CA 1
ATOM 552 C C . ILE A 1 73 ? 16.471 2.213 -0.364 1.00 95.75 73 ILE A C 1
ATOM 554 O O . ILE A 1 73 ? 17.180 2.392 -1.351 1.00 95.75 73 ILE A O 1
ATOM 558 N N . SER A 1 74 ? 16.907 2.475 0.870 1.00 96.56 74 SER A N 1
ATOM 559 C CA . SER A 1 74 ? 18.253 2.986 1.152 1.00 96.56 74 SER A CA 1
ATOM 560 C C . SER A 1 74 ? 19.353 2.014 0.714 1.00 96.56 74 SER A C 1
ATOM 562 O O . SER A 1 74 ? 20.386 2.445 0.211 1.00 96.56 74 SER A O 1
ATOM 564 N N . LYS A 1 75 ? 19.143 0.700 0.872 1.00 95.81 75 LYS A N 1
ATOM 565 C CA . LYS A 1 75 ? 20.072 -0.326 0.374 1.00 95.81 75 LYS A CA 1
ATOM 566 C C . LYS A 1 75 ? 20.123 -0.369 -1.152 1.00 95.81 75 LYS A C 1
ATOM 568 O O . LYS A 1 75 ? 21.222 -0.425 -1.685 1.00 95.81 75 LYS A O 1
ATOM 573 N N . LEU A 1 76 ? 18.976 -0.309 -1.835 1.00 92.38 76 LEU A N 1
ATOM 574 C CA . LEU A 1 76 ? 18.929 -0.244 -3.303 1.00 92.38 76 LEU A CA 1
ATOM 575 C C . LEU A 1 76 ? 19.706 0.972 -3.819 1.00 92.38 76 LEU A C 1
ATOM 577 O O . LEU A 1 76 ? 20.591 0.817 -4.649 1.00 92.38 76 LEU A O 1
ATOM 581 N N . SER A 1 77 ? 19.457 2.151 -3.242 1.00 92.31 77 SER A N 1
ATOM 582 C CA . SER A 1 77 ? 20.167 3.389 -3.595 1.00 92.31 77 SER A CA 1
ATOM 583 C C . SER A 1 77 ? 21.686 3.282 -3.397 1.00 92.31 77 SER A C 1
ATOM 585 O O . SER A 1 77 ? 22.441 3.777 -4.218 1.00 92.31 77 SER A O 1
ATOM 587 N N . ARG A 1 78 ? 22.162 2.585 -2.353 1.00 92.00 78 ARG A N 1
ATOM 588 C CA . ARG A 1 78 ? 23.607 2.356 -2.140 1.00 92.00 78 ARG A CA 1
ATOM 589 C C . ARG A 1 78 ? 24.236 1.388 -3.139 1.00 92.00 78 ARG A C 1
ATOM 591 O O . ARG A 1 78 ? 25.438 1.471 -3.361 1.00 92.00 78 ARG A O 1
ATOM 598 N N . PHE A 1 79 ? 23.465 0.435 -3.659 1.00 88.00 79 PHE A N 1
ATOM 599 C CA . PHE A 1 79 ? 23.958 -0.520 -4.651 1.00 88.00 79 PHE A CA 1
ATOM 600 C C . PHE A 1 79 ? 23.954 0.034 -6.075 1.00 88.00 79 PHE A C 1
ATOM 602 O O . PHE A 1 79 ? 24.558 -0.605 -6.934 1.00 88.00 79 PHE A O 1
ATOM 609 N N . ASP A 1 80 ? 23.277 1.166 -6.298 1.00 86.69 80 ASP A N 1
ATOM 610 C CA . ASP A 1 80 ? 23.074 1.799 -7.608 1.00 86.69 80 ASP A CA 1
ATOM 611 C C . ASP A 1 80 ? 22.536 0.831 -8.679 1.00 86.69 80 ASP A C 1
ATOM 613 O O . ASP A 1 80 ? 22.870 0.895 -9.856 1.00 86.69 80 ASP A O 1
ATOM 617 N N . GLN A 1 81 ? 21.754 -0.156 -8.235 1.00 85.94 81 GLN A N 1
ATOM 618 C CA . GLN A 1 81 ? 21.128 -1.164 -9.084 1.00 85.94 81 GLN A CA 1
ATOM 619 C C . GLN A 1 81 ? 19.971 -1.835 -8.344 1.00 85.94 81 GLN A C 1
ATOM 621 O O . GLN A 1 81 ? 19.961 -1.938 -7.106 1.00 85.94 81 GLN A O 1
ATOM 626 N N . LEU A 1 82 ? 19.015 -2.377 -9.097 1.00 84.81 82 LEU A N 1
ATOM 627 C CA . LEU A 1 82 ? 18.021 -3.278 -8.531 1.00 84.81 82 LEU A CA 1
ATOM 628 C C . LEU A 1 82 ? 18.669 -4.592 -8.073 1.00 84.81 82 LEU A C 1
ATOM 630 O O . LEU A 1 82 ? 19.323 -5.303 -8.830 1.00 84.81 82 LEU A O 1
ATOM 634 N N . ASN A 1 83 ? 18.445 -4.946 -6.807 1.00 89.38 83 ASN A N 1
ATOM 635 C CA . ASN A 1 83 ? 18.859 -6.226 -6.245 1.00 89.38 83 ASN A CA 1
ATOM 636 C C . ASN A 1 83 ? 17.626 -7.049 -5.866 1.00 89.38 83 ASN A C 1
ATOM 638 O O . ASN A 1 83 ? 16.873 -6.649 -4.980 1.00 89.38 83 ASN A O 1
ATOM 642 N N . ASP A 1 84 ? 17.452 -8.226 -6.471 1.00 86.62 84 ASP A N 1
ATOM 643 C CA . ASP A 1 84 ? 16.266 -9.074 -6.278 1.00 86.62 84 ASP A CA 1
ATOM 644 C C . ASP A 1 84 ? 15.950 -9.384 -4.811 1.00 86.62 84 ASP A C 1
ATOM 646 O O . ASP A 1 84 ? 14.785 -9.363 -4.404 1.00 86.62 84 ASP A O 1
ATOM 650 N N . CYS A 1 85 ? 16.970 -9.664 -3.996 1.00 90.00 85 CYS A N 1
ATOM 651 C CA . CYS A 1 85 ? 16.780 -9.967 -2.581 1.00 90.00 85 CYS A CA 1
ATOM 652 C C . CYS A 1 85 ? 16.250 -8.739 -1.829 1.00 90.00 85 CYS A C 1
ATOM 654 O O . CYS A 1 85 ? 15.240 -8.822 -1.126 1.00 90.00 85 CYS A O 1
ATOM 656 N N . VAL A 1 86 ? 16.877 -7.576 -2.025 1.00 92.25 86 VAL A N 1
ATOM 657 C CA . VAL A 1 86 ? 16.441 -6.325 -1.388 1.00 92.25 86 VAL A CA 1
ATOM 658 C C . VAL A 1 86 ? 15.068 -5.888 -1.895 1.00 92.25 86 VAL A C 1
ATOM 660 O O . VAL A 1 86 ? 14.229 -5.473 -1.097 1.00 92.25 86 VAL A O 1
ATOM 663 N N . THR A 1 87 ? 14.793 -6.045 -3.187 1.00 90.56 87 THR A N 1
ATOM 664 C CA . THR A 1 87 ? 13.489 -5.745 -3.782 1.00 90.56 87 THR A CA 1
ATOM 665 C C . THR A 1 87 ? 12.386 -6.618 -3.182 1.00 90.56 87 THR A C 1
ATOM 667 O O . THR A 1 87 ? 11.319 -6.108 -2.840 1.00 90.56 87 THR A O 1
ATOM 670 N N . ARG A 1 88 ? 12.638 -7.914 -2.949 1.00 89.81 88 ARG A N 1
ATOM 671 C CA . ARG A 1 88 ? 11.690 -8.796 -2.242 1.00 89.81 88 ARG A CA 1
ATOM 672 C C . ARG A 1 88 ? 11.469 -8.382 -0.784 1.00 89.81 88 ARG A C 1
ATOM 674 O O . ARG A 1 88 ? 10.347 -8.497 -0.293 1.00 89.81 88 ARG A O 1
ATOM 681 N N . LEU A 1 89 ? 12.495 -7.878 -0.095 1.00 93.00 89 LEU A N 1
ATOM 682 C CA . LEU A 1 89 ? 12.354 -7.348 1.268 1.00 93.00 89 LEU A CA 1
ATOM 683 C C . LEU A 1 89 ? 11.514 -6.0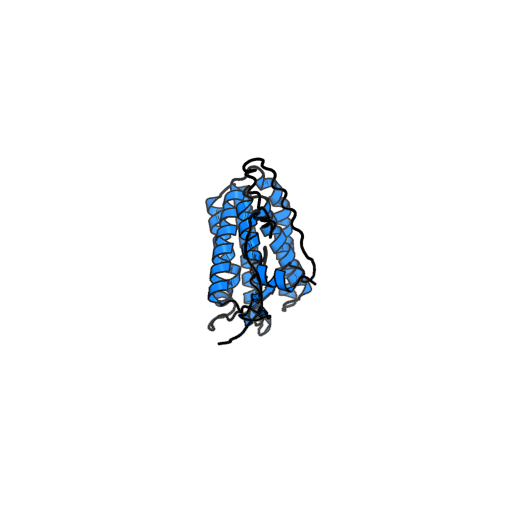65 1.299 1.00 93.00 89 LEU A C 1
ATOM 685 O O . LEU A 1 89 ? 10.596 -5.963 2.115 1.00 93.00 89 LEU A O 1
ATOM 689 N N . ALA A 1 90 ? 11.774 -5.126 0.384 1.00 93.81 90 ALA A N 1
ATOM 690 C CA . ALA A 1 90 ? 10.963 -3.920 0.209 1.00 93.81 90 ALA A CA 1
ATOM 691 C C . ALA A 1 90 ? 9.494 -4.288 -0.053 1.00 93.81 90 ALA A C 1
ATOM 693 O O . ALA A 1 90 ? 8.581 -3.788 0.603 1.00 93.81 90 ALA A O 1
ATOM 694 N N . GLN A 1 91 ? 9.278 -5.245 -0.951 1.00 91.38 91 GLN A N 1
ATOM 695 C CA . GLN A 1 91 ? 7.967 -5.762 -1.311 1.00 91.38 91 GLN A CA 1
ATOM 696 C C . GLN A 1 91 ? 7.223 -6.386 -0.122 1.00 91.38 91 GLN A C 1
ATOM 698 O O . GLN A 1 91 ? 6.043 -6.102 0.099 1.00 91.38 91 GLN A O 1
ATOM 703 N N . ALA A 1 92 ? 7.900 -7.226 0.663 1.00 93.38 92 ALA A N 1
ATOM 704 C CA . ALA A 1 92 ? 7.321 -7.835 1.856 1.00 93.38 92 ALA A CA 1
ATOM 705 C C . ALA A 1 92 ? 6.911 -6.769 2.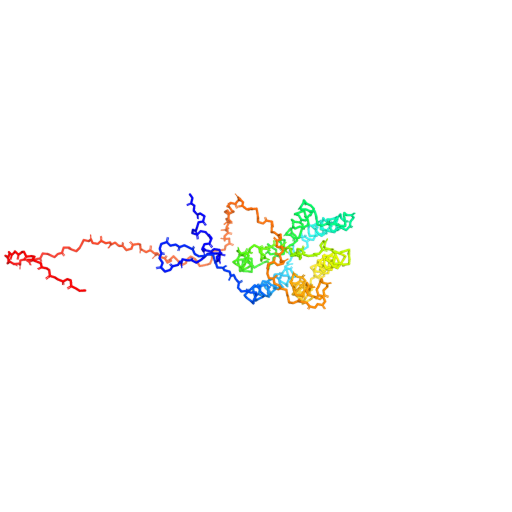884 1.00 93.38 92 ALA A C 1
ATOM 707 O O . ALA A 1 92 ? 5.802 -6.821 3.412 1.00 93.38 92 ALA A O 1
ATOM 708 N N . ALA A 1 93 ? 7.760 -5.763 3.100 1.00 96.25 93 ALA A N 1
ATOM 709 C CA . ALA A 1 93 ? 7.471 -4.641 3.984 1.00 96.25 93 ALA A CA 1
ATOM 710 C C . ALA A 1 93 ? 6.274 -3.799 3.496 1.00 96.25 93 ALA A C 1
ATOM 712 O O . ALA A 1 93 ? 5.380 -3.475 4.278 1.00 96.25 93 ALA A O 1
ATOM 713 N N . ASN A 1 94 ? 6.192 -3.508 2.194 1.00 95.38 94 ASN A N 1
ATOM 714 C CA . ASN A 1 94 ? 5.038 -2.825 1.608 1.00 95.38 94 ASN A CA 1
ATOM 715 C C . ASN A 1 94 ? 3.750 -3.646 1.802 1.00 95.38 94 ASN A C 1
ATOM 717 O O . ASN A 1 94 ? 2.717 -3.103 2.192 1.00 95.38 94 ASN A O 1
ATOM 721 N N . LYS A 1 95 ? 3.807 -4.967 1.595 1.00 94.62 95 LYS A N 1
ATOM 722 C CA . LYS A 1 95 ? 2.673 -5.869 1.836 1.00 94.62 95 LYS A CA 1
ATOM 723 C C . LYS A 1 95 ? 2.233 -5.895 3.294 1.00 94.62 95 LYS A C 1
ATOM 725 O O . LYS A 1 95 ? 1.030 -5.845 3.525 1.00 94.62 95 LYS A O 1
ATOM 730 N N . GLU A 1 96 ? 3.160 -5.954 4.251 1.00 96.12 96 GLU A N 1
ATOM 731 C CA . GLU A 1 96 ? 2.839 -5.884 5.686 1.00 96.12 96 GLU A CA 1
ATOM 732 C C . GLU A 1 96 ? 2.002 -4.631 5.997 1.00 96.12 96 GLU A C 1
ATOM 734 O O . GLU A 1 96 ? 0.965 -4.734 6.649 1.00 96.12 96 GLU A O 1
ATOM 739 N N . PHE A 1 97 ? 2.395 -3.469 5.459 1.00 97.38 97 PHE A N 1
ATOM 740 C CA . PHE A 1 97 ? 1.671 -2.213 5.667 1.00 97.38 97 PHE A CA 1
ATOM 741 C C . PHE A 1 97 ? 0.241 -2.254 5.101 1.00 97.38 97 PHE A C 1
ATOM 743 O O . PHE A 1 97 ? -0.710 -1.925 5.804 1.00 97.38 97 PHE A O 1
ATOM 750 N N . HIS A 1 98 ? 0.063 -2.674 3.843 1.00 95.69 98 HIS A N 1
ATOM 751 C CA . HIS A 1 98 ? -1.268 -2.711 3.208 1.00 95.69 98 HIS A CA 1
ATOM 752 C C . HIS A 1 98 ? -2.184 -3.786 3.768 1.00 95.69 98 HIS A C 1
ATOM 754 O O . HIS A 1 98 ? -3.387 -3.569 3.891 1.00 95.69 98 HIS A O 1
ATOM 760 N N . ALA A 1 99 ? -1.624 -4.945 4.109 1.00 94.94 99 ALA A N 1
ATOM 761 C CA . ALA A 1 99 ? -2.387 -6.026 4.709 1.00 94.94 99 ALA A CA 1
ATOM 762 C C . ALA A 1 99 ? -2.943 -5.616 6.077 1.00 94.94 99 ALA A C 1
ATOM 764 O O . ALA A 1 99 ? -4.084 -5.957 6.373 1.00 94.94 99 ALA A O 1
ATOM 765 N N . ALA A 1 100 ? -2.188 -4.844 6.870 1.00 96.00 100 ALA A N 1
ATOM 766 C CA . ALA A 1 100 ? -2.670 -4.317 8.145 1.00 96.00 100 ALA A CA 1
ATOM 767 C C . ALA A 1 100 ? -3.919 -3.436 7.968 1.00 96.00 100 ALA A C 1
ATOM 769 O O . ALA A 1 100 ? -4.870 -3.572 8.735 1.00 96.00 100 ALA A O 1
ATOM 770 N N . ILE A 1 101 ? -3.950 -2.600 6.922 1.00 97.19 101 ILE A N 1
ATOM 771 C CA . ILE A 1 101 ? -5.106 -1.746 6.612 1.00 97.19 101 ILE A CA 1
ATOM 772 C C . ILE A 1 101 ? -6.321 -2.585 6.241 1.00 97.19 101 ILE A C 1
ATOM 774 O O . ILE A 1 101 ? -7.384 -2.420 6.828 1.00 97.19 101 ILE A O 1
ATOM 778 N N . LEU A 1 102 ? -6.164 -3.509 5.292 1.00 95.62 102 LEU A N 1
ATOM 779 C CA . LEU A 1 102 ? -7.266 -4.358 4.838 1.00 95.62 102 LEU A CA 1
ATOM 780 C C . LEU A 1 102 ? -7.834 -5.212 5.981 1.00 95.62 102 LEU A C 1
ATOM 782 O O . LEU A 1 102 ? -9.049 -5.292 6.142 1.00 95.62 102 LEU A O 1
ATOM 786 N N . ALA A 1 103 ? -6.962 -5.784 6.815 1.00 94.25 103 ALA A N 1
ATOM 787 C CA . ALA A 1 103 ? -7.365 -6.615 7.946 1.00 94.25 103 ALA A CA 1
ATOM 788 C C . ALA A 1 103 ? -8.051 -5.830 9.076 1.00 94.25 103 ALA A C 1
ATOM 790 O O . ALA A 1 103 ? -8.806 -6.419 9.842 1.00 94.25 103 ALA A O 1
ATOM 791 N N . SER A 1 104 ? -7.795 -4.523 9.182 1.00 95.81 104 SER A N 1
ATOM 792 C CA . SER A 1 104 ? -8.227 -3.704 10.326 1.00 95.81 104 SER A CA 1
ATOM 793 C C . SER A 1 104 ? -9.203 -2.597 9.938 1.00 95.81 104 SER A C 1
ATOM 795 O O . SER A 1 104 ? -9.429 -1.683 10.720 1.00 95.81 104 SER A O 1
ATOM 797 N N . CYS A 1 105 ? -9.771 -2.649 8.731 1.00 96.75 105 CYS A N 1
ATOM 798 C CA . CYS A 1 105 ? -10.732 -1.655 8.252 1.00 96.75 105 CYS A CA 1
ATOM 799 C C . CYS A 1 105 ? -12.188 -1.944 8.654 1.00 96.75 105 CYS A C 1
ATOM 801 O O . CYS A 1 105 ? -13.086 -1.266 8.168 1.00 96.75 105 CYS A O 1
ATOM 803 N N . GLY A 1 106 ? -12.442 -2.979 9.461 1.00 95.31 106 GLY A N 1
ATOM 804 C CA . GLY A 1 106 ? -13.788 -3.310 9.948 1.00 95.31 106 GLY A CA 1
ATOM 805 C C . GLY A 1 106 ? -14.784 -3.757 8.867 1.00 95.31 106 GLY A C 1
ATOM 806 O O . GLY A 1 106 ? -15.974 -3.883 9.145 1.00 95.31 106 GLY A O 1
ATOM 807 N N . ASN A 1 107 ? -14.334 -3.995 7.626 1.00 96.75 107 ASN A N 1
ATOM 808 C CA . ASN A 1 107 ? -15.200 -4.368 6.509 1.00 96.75 107 ASN A CA 1
ATOM 809 C C . ASN A 1 107 ? -14.619 -5.521 5.676 1.00 96.75 107 ASN A C 1
ATOM 811 O O . ASN A 1 107 ? -13.775 -5.332 4.794 1.00 96.75 107 ASN A O 1
ATOM 815 N N . ASP A 1 108 ? -15.149 -6.720 5.909 1.00 93.44 108 ASP A N 1
ATOM 816 C CA . ASP A 1 108 ? -14.709 -7.952 5.247 1.00 93.44 108 ASP A CA 1
ATOM 817 C C . ASP A 1 108 ? -14.911 -7.929 3.724 1.00 93.44 108 ASP A C 1
ATOM 819 O O . ASP A 1 108 ? -14.117 -8.520 2.985 1.00 93.44 108 ASP A O 1
ATOM 823 N N . TYR A 1 109 ? -15.920 -7.207 3.222 1.00 95.81 109 TYR A N 1
ATOM 824 C CA . TYR A 1 109 ? -16.176 -7.104 1.783 1.00 95.81 109 TYR A CA 1
ATOM 825 C C . TYR A 1 109 ? -15.111 -6.284 1.058 1.00 95.81 109 TYR A C 1
ATOM 827 O O . TYR A 1 109 ? -14.808 -6.574 -0.099 1.00 95.81 109 TYR A O 1
ATOM 835 N N . VAL A 1 110 ? -14.502 -5.299 1.725 1.00 95.31 110 VAL A N 1
ATOM 836 C CA . VAL A 1 110 ? -13.385 -4.536 1.148 1.00 95.31 110 VAL A CA 1
ATOM 837 C C . VAL A 1 110 ? -12.172 -5.444 0.962 1.00 95.31 110 VAL A C 1
ATOM 839 O O . VAL A 1 110 ? -11.573 -5.462 -0.116 1.00 95.31 110 VAL A O 1
ATOM 842 N N . SER A 1 111 ? -11.850 -6.255 1.972 1.00 90.62 111 SER A N 1
ATOM 843 C CA . SER A 1 111 ? -10.792 -7.268 1.882 1.00 90.62 111 SER A CA 1
ATOM 844 C C . SER A 1 111 ? -11.086 -8.316 0.807 1.00 90.62 111 SER A C 1
ATOM 846 O O . SER A 1 111 ? -10.206 -8.637 0.005 1.00 90.62 111 SER A O 1
ATOM 848 N N . TYR A 1 112 ? -12.326 -8.804 0.736 1.00 90.75 112 TYR A N 1
ATOM 849 C CA . TYR A 1 112 ? -12.767 -9.745 -0.293 1.00 90.75 112 TYR A CA 1
ATOM 850 C C . TYR A 1 112 ? -12.617 -9.165 -1.708 1.00 90.75 112 TYR A C 1
ATOM 852 O O . TYR A 1 112 ? -11.956 -9.769 -2.552 1.00 90.75 112 TYR A O 1
ATOM 860 N N . ALA A 1 113 ? -13.158 -7.970 -1.964 1.00 92.44 113 ALA A N 1
ATOM 861 C CA . ALA A 1 113 ? -13.088 -7.315 -3.270 1.00 92.44 113 ALA A CA 1
ATOM 862 C C . ALA A 1 113 ? -11.636 -7.034 -3.695 1.00 92.44 113 ALA A C 1
ATOM 864 O O . ALA A 1 113 ? -11.253 -7.319 -4.831 1.00 92.44 113 ALA A O 1
ATOM 865 N N . CYS A 1 114 ? -10.794 -6.566 -2.766 1.00 89.31 114 CYS A N 1
ATOM 866 C CA . CYS A 1 114 ? -9.357 -6.418 -3.002 1.00 89.31 114 CYS A CA 1
ATOM 867 C C . CYS A 1 114 ? -8.693 -7.752 -3.365 1.00 89.31 114 CYS A C 1
ATOM 869 O O . CYS A 1 114 ? -7.851 -7.790 -4.264 1.00 89.31 114 CYS A O 1
ATOM 871 N N . GLY A 1 115 ? -9.068 -8.843 -2.692 1.00 87.00 115 GLY A N 1
ATOM 872 C CA . GLY A 1 115 ? -8.571 -10.189 -2.978 1.00 87.00 115 GLY A CA 1
ATOM 873 C C . GLY A 1 115 ? -8.921 -10.660 -4.390 1.00 87.00 115 GLY A C 1
ATOM 874 O O . GLY A 1 115 ? -8.071 -11.227 -5.074 1.00 87.00 115 GLY A O 1
ATOM 875 N N . GLN A 1 116 ? -10.130 -10.353 -4.864 1.00 85.75 116 GLN A N 1
ATOM 876 C CA . GLN A 1 116 ? -10.576 -10.707 -6.214 1.00 85.75 116 GLN A CA 1
ATOM 877 C C . GLN A 1 116 ? -9.776 -9.984 -7.304 1.00 85.75 116 GLN A C 1
ATOM 879 O O . GLN A 1 116 ? -9.374 -10.609 -8.282 1.00 85.75 116 GLN A O 1
ATOM 884 N N . ILE A 1 117 ? -9.485 -8.696 -7.113 1.00 83.19 117 ILE A N 1
ATOM 885 C CA . ILE A 1 117 ? -8.671 -7.915 -8.059 1.00 83.19 117 ILE A CA 1
ATOM 886 C C . ILE A 1 117 ? -7.184 -8.307 -7.972 1.00 83.19 117 ILE A C 1
ATOM 888 O O . ILE A 1 117 ? -6.456 -8.262 -8.961 1.00 83.19 117 ILE A O 1
ATOM 892 N N . SER A 1 118 ? -6.730 -8.770 -6.805 1.00 81.62 118 SER A N 1
ATOM 893 C CA . SER A 1 118 ? -5.341 -9.181 -6.546 1.00 81.62 118 SER A CA 1
ATOM 894 C C . SER A 1 118 ? -4.910 -10.493 -7.222 1.00 81.62 118 SER A C 1
ATOM 896 O O . SER A 1 118 ? -3.761 -10.898 -7.041 1.00 81.62 118 SER A O 1
ATOM 898 N N . ARG A 1 119 ? -5.788 -11.165 -7.985 1.00 74.12 119 ARG A N 1
ATOM 899 C CA . ARG A 1 119 ? -5.459 -12.394 -8.742 1.00 74.12 119 ARG A CA 1
ATOM 900 C C . ARG A 1 119 ? -4.428 -12.148 -9.844 1.00 74.12 119 ARG A C 1
ATOM 902 O O . ARG A 1 119 ? -3.627 -13.022 -10.159 1.00 74.12 119 ARG A O 1
ATOM 909 N N . LEU A 1 120 ? -4.380 -10.925 -10.369 1.00 71.75 120 LEU A N 1
ATOM 910 C CA . LEU A 1 120 ? -3.294 -10.482 -11.232 1.00 71.75 120 LEU A CA 1
ATOM 911 C C . LEU A 1 120 ? -2.050 -10.171 -10.375 1.00 71.75 120 LEU A C 1
ATOM 913 O O . LEU A 1 120 ? -2.138 -9.327 -9.480 1.00 71.75 120 LEU A O 1
ATOM 917 N N . PRO A 1 121 ? -0.867 -10.763 -10.646 1.00 71.19 121 PRO A N 1
ATOM 918 C CA . PRO A 1 121 ? 0.323 -10.582 -9.803 1.00 71.19 121 PRO A CA 1
ATOM 919 C C . PRO A 1 121 ? 0.729 -9.118 -9.572 1.00 71.19 121 PRO A C 1
ATOM 921 O O . PRO A 1 121 ? 1.169 -8.763 -8.480 1.00 71.19 121 PRO A O 1
ATOM 924 N N . MET A 1 122 ? 0.528 -8.256 -10.574 1.00 73.62 122 MET A N 1
ATOM 925 C CA . MET A 1 122 ? 0.780 -6.807 -10.508 1.00 73.62 122 MET A CA 1
ATOM 926 C C . MET A 1 122 ? -0.208 -6.031 -9.626 1.00 73.62 122 MET A C 1
ATOM 928 O O . MET A 1 122 ? 0.065 -4.909 -9.204 1.00 73.62 122 MET A O 1
ATOM 932 N N . LEU A 1 123 ? -1.357 -6.633 -9.326 1.00 79.38 123 LEU A N 1
ATOM 933 C CA . LEU A 1 123 ? -2.399 -6.055 -8.488 1.00 79.38 123 LEU A CA 1
ATOM 934 C C . LEU A 1 123 ? -2.387 -6.607 -7.067 1.00 79.38 123 LEU A C 1
ATOM 936 O O . LEU A 1 123 ? -3.091 -6.060 -6.220 1.00 79.38 123 LEU A O 1
ATOM 940 N N . ALA A 1 124 ? -1.556 -7.611 -6.785 1.00 84.75 124 ALA A N 1
ATOM 941 C CA . ALA A 1 124 ? -1.428 -8.198 -5.462 1.00 84.75 124 ALA A CA 1
ATOM 942 C C . ALA A 1 124 ? -1.207 -7.144 -4.365 1.00 84.75 124 ALA A C 1
ATOM 944 O O . ALA A 1 124 ? -0.580 -6.100 -4.579 1.00 84.75 124 ALA A O 1
ATOM 945 N N . VAL A 1 125 ? -1.699 -7.439 -3.160 1.00 87.38 125 VAL A N 1
ATOM 946 C CA . VAL A 1 125 ? -1.539 -6.563 -1.993 1.00 87.38 125 VAL A CA 1
ATOM 947 C C . VAL A 1 125 ? -0.062 -6.276 -1.745 1.00 87.38 125 VAL A C 1
ATOM 949 O O . VAL A 1 125 ? 0.758 -7.186 -1.598 1.00 87.38 125 VAL A O 1
ATOM 952 N N . GLY A 1 126 ? 0.257 -4.986 -1.694 1.00 84.12 126 GLY A N 1
ATOM 953 C CA . GLY A 1 126 ? 1.620 -4.511 -1.541 1.00 84.12 126 GLY A CA 1
ATOM 954 C C . GLY A 1 126 ? 2.498 -4.724 -2.764 1.00 84.12 126 GLY A C 1
ATOM 955 O O . GLY A 1 126 ? 3.707 -4.677 -2.595 1.00 84.12 126 GLY A O 1
ATOM 956 N N . SER A 1 127 ? 1.954 -4.966 -3.964 1.00 86.19 127 SER A N 1
ATOM 957 C CA . SER A 1 127 ? 2.736 -4.969 -5.208 1.00 86.19 127 SER A CA 1
ATOM 958 C C . SER A 1 127 ? 3.543 -3.678 -5.358 1.00 86.19 127 SER A C 1
ATOM 960 O O . SER A 1 127 ? 3.079 -2.593 -5.000 1.00 86.19 127 SER A O 1
ATOM 962 N N . MET A 1 128 ? 4.768 -3.824 -5.849 1.00 86.31 128 MET A N 1
ATOM 963 C CA . MET A 1 128 ? 5.652 -2.738 -6.236 1.00 86.31 128 MET A CA 1
ATOM 964 C C . MET A 1 128 ? 6.045 -2.975 -7.685 1.00 86.31 128 MET A C 1
ATOM 966 O O . MET A 1 128 ? 6.412 -4.088 -8.075 1.00 86.31 128 MET A O 1
ATOM 970 N N . VAL A 1 129 ? 5.930 -1.919 -8.479 1.00 81.69 129 VAL A N 1
ATOM 971 C CA . VAL A 1 129 ? 6.218 -1.949 -9.908 1.00 81.69 129 VAL A CA 1
ATOM 972 C C . VAL A 1 129 ? 7.519 -1.205 -10.150 1.00 81.69 129 VAL A C 1
ATOM 974 O O . VAL A 1 129 ? 7.692 -0.082 -9.671 1.00 81.69 129 VAL A O 1
ATOM 977 N N . PHE A 1 130 ? 8.408 -1.840 -10.900 1.00 78.38 130 PHE A N 1
ATOM 978 C CA . PHE A 1 130 ? 9.691 -1.307 -11.334 1.00 78.38 130 PHE A CA 1
ATOM 979 C C . PHE A 1 130 ? 9.722 -1.321 -12.860 1.00 78.38 130 PHE A C 1
ATOM 981 O O . PHE A 1 130 ? 9.289 -2.301 -13.473 1.00 78.38 130 PHE A O 1
ATOM 988 N N . ASP A 1 131 ? 10.226 -0.262 -13.487 1.00 76.88 131 ASP A N 1
ATOM 989 C CA . ASP A 1 131 ? 10.524 -0.300 -14.916 1.00 76.88 131 ASP A CA 1
ATOM 990 C C . ASP A 1 131 ? 11.846 -1.056 -15.136 1.00 76.88 131 ASP A C 1
ATOM 992 O O . ASP A 1 131 ? 12.874 -0.715 -14.563 1.00 76.88 131 ASP A O 1
ATOM 996 N N . ARG A 1 132 ? 11.853 -2.085 -15.992 1.00 72.19 132 ARG A N 1
ATOM 997 C CA . ARG A 1 132 ? 13.068 -2.842 -16.368 1.00 72.19 132 ARG A CA 1
ATOM 998 C C . ARG A 1 132 ? 14.186 -1.968 -16.926 1.00 72.19 132 ARG A C 1
ATOM 1000 O O . ARG A 1 132 ? 15.317 -2.423 -17.043 1.00 72.19 132 ARG A O 1
ATOM 1007 N N . SER A 1 133 ? 13.854 -0.766 -17.384 1.00 70.75 133 SER A N 1
ATOM 1008 C CA . SER A 1 133 ? 14.818 0.169 -17.943 1.00 70.75 133 SER A CA 1
ATOM 1009 C C . SER A 1 133 ? 15.456 1.104 -16.919 1.00 70.75 133 SER A C 1
ATOM 1011 O O . SER A 1 133 ? 16.364 1.822 -17.323 1.00 70.75 133 SER A O 1
ATOM 1013 N N . VAL A 1 134 ? 15.061 1.081 -15.636 1.00 71.69 134 VAL A N 1
ATOM 1014 C CA . VAL A 1 134 ? 15.635 2.011 -14.642 1.00 71.69 134 VAL A CA 1
ATOM 1015 C C . VAL A 1 134 ? 17.137 1.831 -14.443 1.00 71.69 134 VAL A C 1
ATOM 1017 O O . VAL A 1 134 ? 17.833 2.822 -14.294 1.00 71.69 134 VAL A O 1
ATOM 1020 N N . ASP A 1 135 ? 17.664 0.610 -14.550 1.00 69.56 135 ASP A N 1
ATOM 1021 C CA . ASP A 1 135 ? 19.102 0.343 -14.381 1.00 69.56 135 ASP A CA 1
ATOM 1022 C C . ASP A 1 135 ? 19.942 0.705 -15.627 1.00 69.56 135 ASP A C 1
ATOM 1024 O O . ASP A 1 135 ? 21.135 0.414 -15.688 1.00 69.56 135 ASP A O 1
ATOM 1028 N N . ARG A 1 136 ? 19.340 1.286 -16.678 1.00 73.75 136 ARG A N 1
ATOM 1029 C CA . ARG A 1 136 ? 20.074 1.602 -17.918 1.00 73.75 136 ARG A CA 1
ATOM 1030 C C . ARG A 1 136 ? 20.926 2.856 -17.800 1.00 73.75 136 ARG A C 1
ATOM 1032 O O . ARG A 1 136 ? 21.934 2.948 -18.498 1.00 73.75 136 ARG A O 1
ATOM 1039 N N . THR A 1 137 ? 20.518 3.817 -16.973 1.00 80.50 137 THR A N 1
ATOM 1040 C CA . THR A 1 137 ? 21.299 5.024 -16.686 1.00 80.50 137 THR A CA 1
ATOM 1041 C C . THR A 1 137 ? 21.151 5.423 -15.213 1.00 80.50 137 THR A C 1
ATOM 1043 O O . THR A 1 137 ? 20.075 5.215 -14.647 1.00 80.50 137 THR A O 1
ATOM 1046 N N . PRO A 1 138 ? 22.174 6.056 -14.604 1.00 83.56 138 PRO A N 1
ATOM 1047 C CA . PRO A 1 138 ? 22.091 6.541 -13.223 1.00 83.56 138 PRO A CA 1
ATOM 1048 C C . PRO A 1 138 ? 20.889 7.468 -12.977 1.00 83.56 138 PRO A C 1
ATOM 1050 O O . PRO A 1 138 ? 20.185 7.330 -11.982 1.00 83.56 138 PRO A O 1
ATOM 1053 N N . ASP A 1 139 ? 20.578 8.354 -13.931 1.00 84.12 139 ASP A N 1
ATOM 1054 C CA . ASP A 1 139 ? 19.423 9.260 -13.834 1.00 84.12 139 ASP A CA 1
ATOM 1055 C C . ASP A 1 139 ? 18.086 8.504 -13.762 1.00 84.12 139 ASP A C 1
ATOM 1057 O O . ASP A 1 139 ? 17.191 8.872 -13.002 1.00 84.12 139 ASP A O 1
ATOM 1061 N N . GLN A 1 140 ? 17.922 7.441 -14.559 1.00 81.62 140 GLN A N 1
ATOM 1062 C CA . GLN A 1 140 ? 16.696 6.639 -14.553 1.00 81.62 140 GLN A CA 1
ATOM 1063 C C . GLN A 1 140 ? 16.555 5.835 -13.258 1.00 81.62 140 GLN A C 1
ATOM 1065 O O . GLN A 1 140 ? 15.440 5.699 -12.744 1.00 81.62 140 GLN A O 1
ATOM 1070 N N . PHE A 1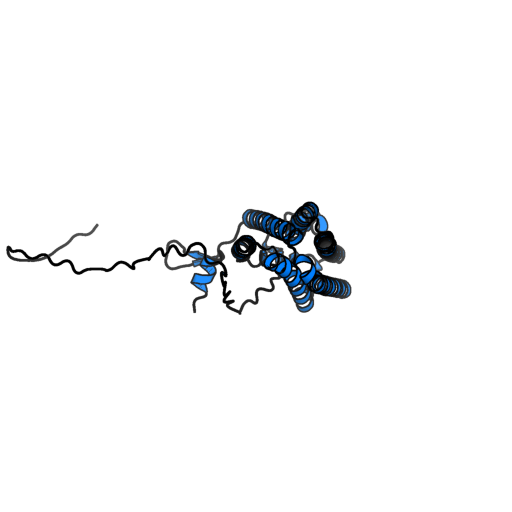 141 ? 17.671 5.357 -12.711 1.00 87.06 141 PHE A N 1
ATOM 1071 C CA . PHE A 1 141 ? 17.698 4.656 -11.437 1.00 87.06 141 PHE A CA 1
ATOM 1072 C C . PHE A 1 141 ? 17.310 5.583 -10.280 1.00 87.06 141 PHE A C 1
ATOM 1074 O O . PHE A 1 141 ? 16.400 5.263 -9.510 1.00 87.06 141 PHE A O 1
ATOM 1081 N N . GLU A 1 142 ? 17.912 6.773 -10.205 1.00 88.44 142 GLU A N 1
ATOM 1082 C CA . GLU A 1 142 ? 17.596 7.777 -9.183 1.00 88.44 142 GLU A CA 1
ATOM 1083 C C . GLU A 1 142 ? 16.122 8.202 -9.221 1.00 88.44 142 GLU A C 1
ATOM 1085 O O . GLU A 1 142 ? 15.478 8.317 -8.174 1.00 88.44 142 GLU A O 1
ATOM 1090 N N . HIS A 1 143 ? 15.530 8.350 -10.409 1.00 87.38 143 HIS A N 1
ATOM 1091 C CA . HIS A 1 143 ? 14.095 8.609 -10.534 1.00 87.38 143 HIS A CA 1
ATOM 1092 C C . HIS A 1 143 ? 13.224 7.459 -10.003 1.00 87.38 143 HIS A C 1
ATOM 1094 O O . HIS A 1 143 ? 12.216 7.702 -9.329 1.00 87.38 143 HIS A O 1
ATOM 1100 N N . GLY A 1 144 ? 13.619 6.209 -10.263 1.00 87.56 144 GLY A N 1
ATOM 1101 C CA . GLY A 1 144 ? 12.953 5.034 -9.705 1.00 87.56 144 GLY A CA 1
ATOM 1102 C C . GLY A 1 144 ? 13.017 5.022 -8.178 1.00 87.56 144 GLY A C 1
ATOM 1103 O O . GLY A 1 144 ? 11.990 4.899 -7.506 1.00 87.56 144 GLY A O 1
ATOM 1104 N N . ILE A 1 145 ? 14.205 5.248 -7.610 1.00 90.94 145 ILE A N 1
ATOM 1105 C CA . ILE A 1 145 ? 14.408 5.370 -6.161 1.00 90.94 145 ILE A CA 1
ATOM 1106 C C . ILE A 1 145 ? 13.573 6.513 -5.575 1.00 90.94 145 ILE A C 1
ATOM 1108 O O . ILE A 1 145 ? 12.933 6.329 -4.534 1.00 90.94 145 ILE A O 1
ATOM 1112 N N . PHE A 1 146 ? 13.521 7.671 -6.237 1.00 91.69 146 PHE A N 1
ATOM 1113 C CA . PHE A 1 146 ? 12.699 8.804 -5.819 1.00 91.69 146 PHE A CA 1
ATOM 1114 C C . PHE A 1 146 ? 11.218 8.421 -5.710 1.00 91.69 146 PHE A C 1
ATOM 1116 O O . PHE A 1 146 ? 10.592 8.683 -4.679 1.00 91.69 146 PHE A O 1
ATOM 1123 N N . ARG A 1 147 ? 10.660 7.732 -6.713 1.00 91.44 147 ARG A N 1
ATOM 1124 C CA . ARG A 1 147 ? 9.261 7.277 -6.681 1.00 91.44 147 ARG A CA 1
ATOM 1125 C C . ARG A 1 147 ? 8.993 6.310 -5.523 1.00 91.44 147 ARG A C 1
ATOM 1127 O O . ARG A 1 147 ? 7.951 6.405 -4.872 1.00 91.44 147 ARG A O 1
ATOM 1134 N N . LEU A 1 148 ? 9.931 5.411 -5.215 1.00 91.94 148 LEU A N 1
ATOM 1135 C CA . LEU A 1 148 ? 9.805 4.517 -4.057 1.00 91.94 148 LEU A CA 1
ATOM 1136 C C . LEU A 1 148 ? 9.833 5.285 -2.729 1.00 91.94 148 LEU A C 1
ATOM 1138 O O . LEU A 1 148 ? 9.024 5.001 -1.842 1.00 91.94 148 LEU A O 1
ATOM 1142 N N . ARG A 1 149 ? 10.723 6.281 -2.597 1.00 94.44 149 ARG A N 1
ATOM 1143 C CA . ARG A 1 149 ? 10.776 7.175 -1.427 1.00 94.44 149 ARG A CA 1
ATOM 1144 C C . ARG A 1 149 ? 9.467 7.944 -1.264 1.00 94.44 149 ARG A C 1
ATOM 1146 O O . ARG A 1 149 ? 8.937 7.988 -0.157 1.00 94.44 149 ARG A O 1
ATOM 1153 N N . LEU A 1 150 ? 8.907 8.470 -2.356 1.00 94.19 150 LEU A N 1
ATOM 1154 C CA . LEU A 1 150 ? 7.607 9.145 -2.362 1.00 94.19 150 LEU A CA 1
ATOM 1155 C C . LEU A 1 150 ? 6.489 8.217 -1.860 1.00 94.19 150 LEU A C 1
ATOM 1157 O O . LEU A 1 150 ? 5.738 8.589 -0.958 1.00 94.19 150 LEU A O 1
ATOM 1161 N N . GLY A 1 151 ? 6.422 6.984 -2.370 1.00 93.62 151 GLY A N 1
ATOM 1162 C CA . GLY A 1 151 ? 5.438 5.993 -1.924 1.00 93.62 151 GLY A CA 1
ATOM 1163 C C . GLY A 1 151 ? 5.559 5.632 -0.436 1.00 93.62 151 GLY A C 1
ATOM 1164 O O . GLY A 1 151 ? 4.543 5.470 0.246 1.00 93.62 151 GLY A O 1
ATOM 1165 N N . ASN A 1 152 ? 6.787 5.544 0.088 1.00 95.94 152 ASN A N 1
ATOM 1166 C CA . ASN A 1 152 ? 7.046 5.292 1.510 1.00 95.94 152 ASN A CA 1
ATOM 1167 C C . ASN A 1 152 ? 6.764 6.526 2.393 1.00 95.94 152 ASN A C 1
ATOM 1169 O O . ASN A 1 152 ? 6.314 6.394 3.532 1.00 95.94 152 ASN A O 1
ATOM 1173 N N . ALA A 1 153 ? 6.972 7.740 1.878 1.00 96.12 153 ALA A N 1
ATOM 1174 C CA . ALA A 1 153 ? 6.582 8.976 2.558 1.00 96.12 153 ALA A CA 1
ATOM 1175 C C . ALA A 1 153 ? 5.053 9.088 2.670 1.00 96.12 153 ALA A C 1
ATOM 1177 O O . ALA A 1 153 ? 4.530 9.420 3.732 1.00 96.12 153 ALA A O 1
ATOM 1178 N N . GLN A 1 154 ? 4.311 8.706 1.627 1.00 96.50 154 GLN A N 1
ATOM 1179 C CA . GLN A 1 154 ? 2.847 8.633 1.681 1.00 96.50 154 GLN A CA 1
ATOM 1180 C C . GLN A 1 154 ? 2.355 7.633 2.746 1.00 96.50 154 GLN A C 1
ATOM 1182 O O . GLN A 1 154 ? 1.332 7.879 3.381 1.00 96.50 154 GLN A O 1
ATOM 1187 N N . HIS A 1 155 ? 3.085 6.540 3.020 1.00 97.31 155 HIS A N 1
ATOM 1188 C CA . HIS A 1 155 ? 2.758 5.635 4.135 1.00 97.31 155 HIS A CA 1
ATOM 1189 C C . HIS A 1 155 ? 2.846 6.305 5.507 1.00 97.31 155 HIS A C 1
ATOM 1191 O O . HIS A 1 155 ? 2.025 6.008 6.375 1.00 97.31 155 HIS A O 1
ATOM 1197 N N . LEU A 1 156 ? 3.820 7.197 5.716 1.00 97.31 156 LEU A N 1
ATOM 1198 C CA . LEU A 1 156 ? 3.912 7.980 6.950 1.00 97.31 156 LEU A CA 1
ATOM 1199 C C . LEU A 1 156 ? 2.657 8.839 7.127 1.00 97.31 156 LEU A C 1
ATOM 1201 O O . LEU A 1 156 ? 2.000 8.738 8.160 1.00 97.31 156 LEU A O 1
ATOM 1205 N N . VAL A 1 157 ? 2.290 9.589 6.085 1.00 98.00 157 VAL A N 1
ATOM 1206 C CA . VAL A 1 157 ? 1.107 10.458 6.087 1.00 98.00 157 VAL A CA 1
ATOM 1207 C C . VAL A 1 157 ? -0.166 9.654 6.360 1.00 98.00 157 VAL A C 1
ATOM 1209 O O . VAL A 1 157 ? -0.954 10.038 7.215 1.00 98.00 157 VAL A O 1
ATOM 1212 N N . VAL A 1 158 ? -0.357 8.507 5.695 1.00 98.06 158 VAL A N 1
ATOM 1213 C CA . VAL A 1 158 ? -1.503 7.614 5.952 1.00 98.06 158 VAL A CA 1
ATOM 1214 C C . VAL A 1 158 ? -1.536 7.170 7.415 1.00 98.06 158 VAL A C 1
ATOM 1216 O O . VAL A 1 158 ? -2.580 7.244 8.054 1.00 98.06 158 VAL A O 1
ATOM 1219 N N . ARG A 1 159 ? -0.406 6.740 7.982 1.00 97.81 159 ARG A N 1
ATOM 1220 C CA . ARG A 1 159 ? -0.358 6.301 9.383 1.00 97.81 159 ARG A CA 1
ATOM 1221 C C . ARG A 1 159 ? -0.739 7.428 10.350 1.00 97.81 159 ARG A C 1
ATOM 1223 O O . ARG A 1 159 ? -1.462 7.169 11.306 1.00 97.81 159 ARG A O 1
ATOM 1230 N N . GLU A 1 160 ? -0.294 8.658 10.095 1.00 98.00 160 GLU A N 1
ATOM 1231 C CA . GLU A 1 160 ? -0.682 9.832 10.895 1.00 98.00 160 GLU A CA 1
ATOM 1232 C C . GLU A 1 160 ? -2.194 10.071 10.867 1.00 98.00 160 GLU A C 1
ATOM 1234 O O . GLU A 1 160 ? -2.770 10.428 11.889 1.00 98.00 160 GLU A O 1
ATOM 1239 N N . THR A 1 161 ? -2.861 9.815 9.734 1.00 98.44 161 THR A N 1
ATOM 1240 C CA . THR A 1 161 ? -4.328 9.940 9.665 1.00 98.44 161 THR A CA 1
ATOM 1241 C C . THR A 1 161 ? -5.054 8.943 10.564 1.00 98.44 161 THR A C 1
ATOM 1243 O O . THR A 1 161 ? -6.131 9.244 11.070 1.00 98.44 161 THR A O 1
ATOM 1246 N N . PHE A 1 162 ? -4.468 7.768 10.810 1.00 98.25 162 PHE A N 1
ATOM 1247 C CA . PHE A 1 162 ? -5.029 6.781 11.734 1.00 98.25 162 PHE A CA 1
ATOM 1248 C C . PHE A 1 162 ? -4.797 7.184 13.188 1.00 98.25 162 PHE A C 1
ATOM 1250 O O . PHE A 1 162 ? -5.681 7.012 14.022 1.00 98.25 162 PHE A O 1
ATOM 1257 N N . GLU A 1 163 ? -3.645 7.777 13.488 1.00 96.88 163 GLU A N 1
ATOM 1258 C CA . GLU A 1 163 ? -3.357 8.341 14.806 1.00 96.88 163 GLU A CA 1
ATOM 1259 C C . GLU A 1 163 ? -4.328 9.483 15.145 1.00 96.88 163 GLU A C 1
ATOM 1261 O O . GLU A 1 163 ? -4.948 9.470 16.208 1.00 96.88 163 GLU A O 1
ATOM 1266 N N . SER A 1 164 ? -4.560 10.406 14.204 1.00 97.31 164 SER A N 1
ATOM 1267 C CA . SER A 1 164 ? -5.495 11.523 14.382 1.00 97.31 164 SER A CA 1
ATOM 1268 C C . SER A 1 164 ? -6.972 11.153 14.195 1.00 97.31 164 SER A C 1
ATOM 1270 O O . SER A 1 164 ? -7.838 11.950 14.542 1.00 97.31 164 SER A O 1
ATOM 1272 N N . GLY A 1 165 ? -7.278 9.977 13.636 1.00 97.69 165 GLY A N 1
ATOM 1273 C CA . GLY A 1 165 ? -8.646 9.565 13.304 1.00 97.69 165 GLY A CA 1
ATOM 1274 C C . GLY A 1 165 ? -9.300 10.421 12.212 1.00 97.69 165 GLY A C 1
ATOM 1275 O O . GLY A 1 165 ? -10.484 10.723 12.311 1.00 97.69 165 GLY A O 1
ATOM 1276 N N . ASP A 1 166 ? -8.538 10.843 11.195 1.00 98.44 166 ASP A N 1
ATOM 1277 C CA . ASP A 1 166 ? -9.023 11.672 10.079 1.00 98.44 166 ASP A CA 1
ATOM 1278 C C . ASP A 1 166 ? -9.349 10.810 8.839 1.00 98.44 166 ASP A C 1
ATOM 1280 O O . ASP A 1 166 ? -8.458 10.505 8.036 1.00 98.44 166 ASP A O 1
ATOM 1284 N N . PRO A 1 167 ? -10.619 10.411 8.639 1.00 98.19 167 PRO A N 1
ATOM 1285 C CA . PRO A 1 167 ? -10.995 9.513 7.552 1.00 98.19 167 PRO A CA 1
ATOM 1286 C C . PRO A 1 167 ? -10.929 10.156 6.167 1.00 98.19 167 PRO A C 1
ATOM 1288 O O . PRO A 1 167 ? -10.657 9.461 5.186 1.00 98.19 167 PRO A O 1
ATOM 1291 N N . VAL A 1 168 ? -11.181 11.463 6.066 1.00 98.25 168 VAL A N 1
ATOM 1292 C CA . VAL A 1 168 ? -11.204 12.166 4.777 1.00 98.25 168 VAL A CA 1
ATOM 1293 C C . VAL A 1 168 ? -9.784 12.261 4.236 1.00 98.25 168 VAL A C 1
ATOM 1295 O O . VAL A 1 168 ? -9.526 11.886 3.088 1.00 98.25 168 VAL A O 1
ATOM 1298 N N . ARG A 1 169 ? -8.837 12.671 5.088 1.00 98.31 169 ARG A N 1
ATOM 1299 C CA . ARG A 1 169 ? -7.418 12.703 4.729 1.00 98.31 169 ARG A CA 1
ATOM 1300 C C . ARG A 1 169 ? -6.883 11.298 4.460 1.00 98.31 169 ARG A C 1
ATOM 1302 O O . ARG A 1 169 ? -6.156 11.121 3.482 1.00 98.31 169 ARG A O 1
ATOM 1309 N N . ALA A 1 170 ? -7.274 10.296 5.256 1.00 98.38 170 ALA A N 1
ATOM 1310 C CA . ALA A 1 170 ? -6.869 8.903 5.044 1.00 98.38 170 ALA A CA 1
ATOM 1311 C C . ALA A 1 170 ? -7.245 8.406 3.640 1.00 98.38 170 ALA A C 1
ATOM 1313 O O . ALA A 1 170 ? -6.409 7.845 2.923 1.00 98.38 170 ALA A O 1
ATOM 1314 N N . GLN A 1 171 ? -8.491 8.656 3.225 1.00 98.25 171 GLN A N 1
ATOM 1315 C CA . GLN A 1 171 ? -8.979 8.275 1.904 1.00 98.25 171 GLN A CA 1
ATOM 1316 C C . GLN A 1 171 ? -8.221 9.001 0.791 1.00 98.25 171 GLN A C 1
ATOM 1318 O O . GLN A 1 171 ? -7.741 8.357 -0.144 1.00 98.25 171 GLN A O 1
ATOM 1323 N N . GLY A 1 172 ? -8.105 10.329 0.895 1.00 96.94 172 GLY A N 1
ATOM 1324 C CA . GLY A 1 172 ? -7.468 11.157 -0.128 1.00 96.94 172 GLY A CA 1
ATOM 1325 C C . GLY A 1 172 ? -6.020 10.745 -0.383 1.00 96.94 172 GLY A C 1
ATOM 1326 O O . GLY A 1 172 ? -5.639 10.489 -1.524 1.00 96.94 172 GLY A O 1
ATOM 1327 N N . VAL A 1 173 ? -5.235 10.584 0.686 1.00 96.69 173 VAL A N 1
ATOM 1328 C CA . VAL A 1 173 ? -3.819 10.206 0.577 1.00 96.69 173 VAL A CA 1
ATOM 1329 C C . VAL A 1 173 ? -3.661 8.782 0.045 1.00 96.69 173 VAL A C 1
ATOM 1331 O O . VAL A 1 173 ? -2.784 8.540 -0.779 1.00 96.69 173 VAL A O 1
ATOM 1334 N N . MET A 1 174 ? -4.498 7.826 0.461 1.00 96.00 174 MET A N 1
ATOM 1335 C CA . MET A 1 174 ? -4.399 6.445 -0.030 1.00 96.00 174 MET A CA 1
ATOM 1336 C C . MET A 1 174 ? -4.824 6.300 -1.500 1.00 96.00 174 MET A C 1
ATOM 1338 O O . MET A 1 174 ? -4.248 5.489 -2.233 1.00 96.00 174 MET A O 1
ATOM 1342 N N . ARG A 1 175 ? -5.805 7.094 -1.949 1.00 92.88 175 ARG A N 1
ATOM 1343 C CA . ARG A 1 175 ? -6.179 7.158 -3.366 1.00 92.88 175 ARG A CA 1
ATOM 1344 C C . ARG A 1 175 ? -5.003 7.664 -4.196 1.00 92.88 175 ARG A C 1
ATOM 1346 O O . ARG A 1 175 ? -4.567 6.973 -5.107 1.00 92.88 175 ARG A O 1
ATOM 1353 N N . GLU A 1 176 ? -4.428 8.790 -3.792 1.00 91.62 176 GLU A N 1
ATOM 1354 C CA . GLU A 1 176 ? -3.264 9.388 -4.446 1.00 91.62 176 GLU A CA 1
ATOM 1355 C C . GLU A 1 176 ? -2.044 8.453 -4.450 1.00 91.62 176 GLU A C 1
ATOM 1357 O O . GLU A 1 176 ? -1.382 8.251 -5.464 1.00 91.62 176 GLU A O 1
ATOM 1362 N N . ARG A 1 177 ? -1.798 7.762 -3.335 1.00 91.69 177 ARG A N 1
ATOM 1363 C CA . ARG A 1 177 ? -0.746 6.747 -3.228 1.00 91.69 177 ARG A CA 1
ATOM 1364 C C . ARG A 1 177 ? -0.894 5.620 -4.257 1.00 91.69 177 ARG A C 1
ATOM 1366 O O . ARG A 1 177 ? 0.095 5.001 -4.650 1.00 91.69 177 ARG A O 1
ATOM 1373 N N . SER A 1 178 ? -2.118 5.300 -4.664 1.00 86.00 178 SER A N 1
ATOM 1374 C CA . SER A 1 178 ? -2.359 4.232 -5.634 1.00 86.00 178 SER A CA 1
ATOM 1375 C C . SER A 1 178 ? -1.881 4.613 -7.038 1.00 86.00 178 SER A C 1
ATOM 1377 O O . SER A 1 178 ? -1.402 3.729 -7.749 1.00 86.00 178 SER A O 1
ATOM 1379 N N . HIS A 1 179 ? -1.880 5.906 -7.385 1.00 80.50 179 HIS A N 1
ATOM 1380 C CA . HIS A 1 179 ? -1.316 6.423 -8.639 1.00 80.50 179 HIS A CA 1
ATOM 1381 C C . HIS A 1 179 ? 0.213 6.230 -8.709 1.00 80.50 179 HIS A C 1
ATOM 1383 O O . HIS A 1 179 ? 0.754 5.895 -9.767 1.00 80.50 179 HIS A O 1
ATOM 1389 N N . THR A 1 180 ? 0.916 6.290 -7.566 1.00 80.94 180 THR A N 1
ATOM 1390 C CA . THR A 1 180 ? 2.375 6.058 -7.461 1.00 80.94 180 THR A CA 1
ATOM 1391 C C . THR A 1 180 ? 2.822 4.689 -8.013 1.00 80.94 180 THR A C 1
ATOM 1393 O O . THR A 1 180 ? 3.993 4.497 -8.355 1.00 80.94 180 THR A O 1
ATOM 1396 N N . MET A 1 181 ? 1.904 3.720 -8.122 1.00 71.88 181 MET A N 1
ATOM 1397 C CA . MET A 1 181 ? 2.186 2.390 -8.669 1.00 71.88 181 MET A CA 1
ATOM 1398 C C . MET A 1 181 ? 2.553 2.398 -10.157 1.00 71.88 181 MET A C 1
ATOM 1400 O O . MET A 1 181 ? 3.536 1.761 -10.518 1.00 71.88 181 MET A O 1
ATOM 1404 N N . ILE A 1 182 ? 1.752 3.045 -11.011 1.00 73.56 182 ILE A N 1
ATOM 1405 C CA . ILE A 1 182 ? 1.901 2.961 -12.478 1.00 73.56 182 ILE A CA 1
ATOM 1406 C C . ILE A 1 182 ? 1.897 4.346 -13.121 1.00 73.56 182 ILE A C 1
ATOM 1408 O O . ILE A 1 182 ? 2.762 4.630 -13.945 1.00 73.56 182 ILE A O 1
ATOM 1412 N N . GLU A 1 183 ? 0.980 5.226 -12.727 1.00 76.19 183 GLU A N 1
ATOM 1413 C CA . GLU A 1 183 ? 0.797 6.539 -13.365 1.00 76.19 183 GLU A CA 1
ATOM 1414 C C . GLU A 1 183 ? 2.002 7.464 -13.194 1.00 76.19 183 GLU A C 1
ATOM 1416 O O . GLU A 1 183 ? 2.267 8.321 -14.031 1.00 76.19 183 GLU A O 1
ATOM 1421 N N . TYR A 1 184 ? 2.776 7.266 -12.131 1.00 78.56 184 TYR A N 1
ATOM 1422 C CA . TYR A 1 184 ? 3.968 8.060 -11.843 1.00 78.56 184 TYR A CA 1
ATOM 1423 C C . TYR A 1 184 ? 5.237 7.539 -12.519 1.00 78.56 184 TYR A C 1
ATOM 1425 O O . TYR A 1 184 ? 6.243 8.245 -12.545 1.00 78.56 184 TYR A O 1
ATOM 1433 N N . ILE A 1 185 ? 5.198 6.353 -13.133 1.00 77.56 185 ILE A N 1
ATOM 1434 C CA . ILE A 1 185 ? 6.334 5.831 -13.903 1.00 77.56 185 ILE A CA 1
ATOM 1435 C C . ILE A 1 185 ? 6.617 6.716 -15.132 1.00 77.56 185 ILE A C 1
ATOM 1437 O O . ILE A 1 185 ? 7.759 7.134 -15.287 1.00 77.56 185 ILE A O 1
ATOM 1441 N N . PRO A 1 186 ? 5.640 7.096 -15.983 1.00 75.81 186 PRO A N 1
ATOM 1442 C CA . PRO A 1 186 ? 5.877 8.077 -17.044 1.00 75.81 186 PRO A CA 1
ATOM 1443 C C . PRO A 1 186 ? 6.442 9.402 -16.517 1.00 75.81 186 PRO A C 1
ATOM 1445 O O . PRO A 1 186 ? 7.437 9.897 -17.040 1.00 75.81 186 PRO A O 1
ATOM 1448 N N . THR A 1 187 ? 5.858 9.945 -15.447 1.00 77.94 187 THR A N 1
ATOM 1449 C CA . THR A 1 187 ? 6.233 11.257 -14.897 1.00 77.94 187 THR A CA 1
ATOM 1450 C C . THR A 1 187 ? 7.663 11.294 -14.365 1.00 77.94 187 THR A C 1
ATOM 1452 O O . THR A 1 187 ? 8.399 12.235 -14.662 1.00 77.94 187 THR A O 1
ATOM 1455 N N . PHE A 1 188 ? 8.071 10.283 -13.592 1.00 76.06 188 PHE A N 1
ATOM 1456 C CA . PHE A 1 188 ? 9.394 10.264 -12.968 1.00 76.06 188 PHE A CA 1
ATOM 1457 C C . PHE A 1 188 ? 10.430 9.506 -13.805 1.00 76.06 188 PHE A C 1
ATOM 1459 O O . PHE A 1 188 ? 11.553 9.972 -13.922 1.00 76.06 188 PHE A O 1
ATOM 1466 N N . GLU A 1 189 ? 10.079 8.395 -14.455 1.00 76.44 189 GLU A N 1
ATOM 1467 C CA . GLU A 1 189 ? 11.047 7.476 -15.082 1.00 76.44 189 GLU A CA 1
ATOM 1468 C C . GLU A 1 189 ? 11.093 7.559 -16.625 1.00 76.44 189 GLU A C 1
ATOM 1470 O O . GLU A 1 189 ? 12.087 7.147 -17.231 1.00 76.44 189 GLU A O 1
ATOM 1475 N N . LYS A 1 190 ? 10.067 8.116 -17.298 1.00 69.69 190 LYS A N 1
ATOM 1476 C CA . LYS A 1 190 ? 9.976 8.153 -18.778 1.00 69.69 190 LYS A CA 1
ATOM 1477 C C . LYS A 1 190 ? 9.487 9.489 -19.352 1.00 69.69 190 LYS A C 1
ATOM 1479 O O . LYS A 1 190 ? 8.332 9.646 -19.730 1.00 69.69 190 LYS A O 1
ATOM 1484 N N . ARG A 1 191 ? 10.417 10.409 -19.623 1.00 58.84 191 ARG A N 1
ATOM 1485 C CA . ARG A 1 191 ? 10.142 11.740 -20.215 1.00 58.84 191 ARG A CA 1
ATOM 1486 C C . ARG A 1 191 ? 9.697 11.775 -21.699 1.00 58.84 191 ARG A C 1
ATOM 1488 O O . ARG A 1 191 ? 9.779 12.832 -22.313 1.00 58.84 191 ARG A O 1
ATOM 1495 N N . GLY A 1 192 ? 9.235 10.677 -22.316 1.00 57.91 192 GLY A N 1
ATOM 1496 C CA . GLY A 1 192 ? 8.844 10.753 -23.740 1.00 57.91 192 GLY A CA 1
ATOM 1497 C C . GLY A 1 192 ? 8.398 9.491 -24.487 1.00 57.91 192 GLY A C 1
ATOM 1498 O O . GLY A 1 192 ? 8.323 9.532 -25.712 1.00 57.91 192 GLY A O 1
ATOM 1499 N N . LYS A 1 193 ? 8.116 8.361 -23.822 1.00 58.22 193 LYS A N 1
ATOM 1500 C CA . LYS A 1 193 ? 7.561 7.158 -24.482 1.00 58.22 193 LYS A CA 1
ATOM 1501 C C . LYS A 1 193 ? 6.428 6.557 -23.658 1.00 58.22 193 LYS A C 1
ATOM 1503 O O . LYS A 1 193 ? 6.524 6.520 -22.434 1.00 58.22 193 LYS A O 1
ATOM 1508 N N . SER A 1 194 ? 5.408 6.033 -24.341 1.00 63.94 194 SER A N 1
ATOM 1509 C CA . SER A 1 194 ? 4.299 5.316 -23.703 1.00 63.94 194 SER A CA 1
ATOM 1510 C C . SER A 1 194 ? 4.796 4.074 -22.945 1.00 63.94 194 SER A C 1
ATOM 1512 O O . SER A 1 194 ? 5.692 3.352 -23.402 1.00 63.94 194 SER A O 1
ATOM 1514 N N . LEU A 1 195 ? 4.243 3.844 -21.754 1.00 68.62 195 LEU A N 1
ATOM 1515 C CA . LEU A 1 195 ? 4.607 2.741 -20.871 1.00 68.62 195 LEU A CA 1
ATOM 1516 C C . LEU A 1 195 ? 3.974 1.432 -21.363 1.00 68.62 195 LEU A C 1
ATOM 1518 O O . LEU A 1 195 ? 2.807 1.162 -21.115 1.00 68.62 195 LEU A O 1
ATOM 1522 N N . ALA A 1 196 ? 4.755 0.590 -22.040 1.00 69.25 196 ALA A N 1
ATOM 1523 C CA . ALA A 1 196 ? 4.311 -0.767 -22.362 1.00 69.25 196 ALA A CA 1
ATOM 1524 C C . ALA A 1 196 ? 4.396 -1.700 -21.139 1.00 69.25 196 ALA A C 1
ATOM 1526 O O . ALA A 1 196 ? 5.399 -1.689 -20.423 1.00 69.25 196 ALA A O 1
ATOM 1527 N N . VAL A 1 197 ? 3.407 -2.586 -20.972 1.00 64.94 197 VAL A N 1
ATOM 1528 C CA . VAL A 1 197 ? 3.367 -3.621 -19.913 1.00 64.94 197 VAL A CA 1
ATOM 1529 C C . VAL A 1 197 ? 4.621 -4.501 -19.915 1.00 64.94 197 VAL A C 1
ATOM 1531 O O . VAL A 1 197 ? 5.101 -4.888 -18.857 1.00 64.94 197 VAL A O 1
ATOM 1534 N N . ALA A 1 198 ? 5.224 -4.748 -21.082 1.00 64.81 198 ALA A N 1
ATOM 1535 C CA . ALA A 1 198 ? 6.469 -5.515 -21.207 1.00 64.81 198 ALA A CA 1
ATOM 1536 C C . ALA A 1 198 ? 7.676 -4.888 -20.473 1.00 64.81 198 ALA A C 1
ATOM 1538 O O . ALA A 1 198 ? 8.646 -5.589 -20.162 1.00 64.81 198 ALA A O 1
ATOM 1539 N N . HIS A 1 199 ? 7.629 -3.580 -20.202 1.00 69.12 199 HIS A N 1
ATOM 1540 C CA . HIS A 1 199 ? 8.653 -2.871 -19.433 1.00 69.12 199 HIS A CA 1
ATOM 1541 C C . HIS A 1 199 ? 8.422 -2.949 -17.924 1.00 69.12 199 HIS A C 1
ATOM 1543 O O . HIS A 1 199 ? 9.328 -2.617 -17.168 1.00 69.12 199 HIS A O 1
ATOM 1549 N N . LEU A 1 200 ? 7.248 -3.392 -17.476 1.00 71.44 200 LEU A N 1
ATOM 1550 C CA . LEU A 1 200 ? 6.921 -3.459 -16.062 1.00 71.44 200 LEU A CA 1
ATOM 1551 C C . LEU A 1 200 ? 7.367 -4.794 -15.472 1.00 71.44 200 LEU A C 1
ATOM 1553 O O . LEU A 1 200 ? 6.937 -5.864 -15.903 1.00 71.44 200 LEU A O 1
ATOM 1557 N N . VAL A 1 201 ? 8.206 -4.728 -14.441 1.00 68.38 201 VAL A N 1
ATOM 1558 C CA . VAL A 1 201 ? 8.374 -5.832 -13.497 1.00 68.38 201 VAL A CA 1
ATOM 1559 C C . VAL A 1 201 ? 7.498 -5.547 -12.301 1.00 68.38 201 VAL A C 1
ATOM 1561 O O . VAL A 1 201 ? 7.745 -4.616 -11.535 1.00 68.38 201 VAL A O 1
ATOM 1564 N N . ALA A 1 202 ? 6.475 -6.371 -12.127 1.00 68.50 202 ALA A N 1
ATOM 1565 C CA . ALA A 1 202 ? 5.763 -6.427 -10.869 1.00 68.50 202 ALA A CA 1
ATOM 1566 C C . ALA A 1 202 ? 6.486 -7.394 -9.937 1.00 68.50 202 ALA A C 1
ATOM 1568 O O . ALA A 1 202 ? 6.603 -8.584 -10.231 1.00 68.50 202 ALA A O 1
ATOM 1569 N N . PHE A 1 203 ? 6.915 -6.894 -8.784 1.00 65.06 203 PHE A N 1
ATOM 1570 C CA . PHE A 1 203 ? 7.256 -7.762 -7.674 1.00 65.06 203 PHE A CA 1
ATOM 1571 C C . PHE A 1 203 ? 5.991 -7.992 -6.856 1.00 65.06 203 PHE A C 1
ATOM 1573 O O . PHE A 1 203 ? 5.294 -7.065 -6.432 1.00 65.06 203 PHE A O 1
ATOM 1580 N N . SER A 1 204 ? 5.670 -9.261 -6.650 1.00 62.44 204 SER A N 1
ATOM 1581 C CA . SER A 1 204 ? 4.594 -9.697 -5.775 1.00 62.44 204 SER A CA 1
ATOM 1582 C C . SER A 1 204 ? 5.181 -10.617 -4.724 1.00 62.44 204 SER A C 1
ATOM 1584 O O . SER A 1 204 ? 5.979 -11.493 -5.036 1.00 62.44 204 SER A O 1
ATOM 1586 N N . ALA A 1 205 ? 4.761 -10.450 -3.473 1.00 52.94 205 ALA A N 1
ATOM 1587 C CA . ALA A 1 205 ? 5.000 -11.456 -2.442 1.00 52.94 205 ALA A CA 1
ATOM 1588 C C . ALA A 1 205 ? 4.078 -12.687 -2.604 1.00 52.94 205 ALA A C 1
ATOM 1590 O O . ALA A 1 205 ? 3.934 -13.468 -1.661 1.00 52.94 205 ALA A O 1
ATOM 1591 N N . ALA A 1 206 ? 3.381 -12.823 -3.741 1.00 49.31 206 ALA A N 1
ATOM 1592 C CA . ALA A 1 206 ? 2.860 -14.099 -4.204 1.00 49.31 206 ALA A CA 1
ATOM 1593 C C . ALA A 1 206 ? 4.058 -14.980 -4.571 1.00 49.31 206 ALA A C 1
ATOM 1595 O O . ALA A 1 206 ? 4.725 -14.786 -5.583 1.00 49.31 206 ALA A O 1
ATOM 1596 N N . ASP A 1 207 ? 4.364 -15.900 -3.672 1.00 38.94 207 ASP A N 1
ATOM 1597 C CA . ASP A 1 207 ? 5.317 -16.968 -3.903 1.00 38.94 207 ASP A CA 1
ATOM 1598 C C . ASP A 1 207 ? 4.782 -17.858 -5.044 1.00 38.94 207 ASP A C 1
ATOM 1600 O O . ASP A 1 207 ? 3.628 -18.287 -4.964 1.00 38.94 207 ASP A O 1
ATOM 1604 N N . PRO A 1 208 ? 5.544 -18.117 -6.123 1.00 37.00 208 PRO A N 1
ATOM 1605 C CA . PRO A 1 208 ? 5.034 -18.844 -7.286 1.00 37.00 208 PRO A CA 1
ATOM 1606 C C . PRO A 1 208 ? 4.642 -20.307 -7.003 1.00 37.00 208 PRO A C 1
ATOM 1608 O O . PRO A 1 208 ? 4.137 -20.968 -7.906 1.00 37.00 208 PRO A O 1
ATOM 1611 N N . LEU A 1 209 ? 4.861 -20.832 -5.787 1.00 29.48 209 LEU A N 1
ATOM 1612 C CA . LEU A 1 209 ? 4.670 -22.252 -5.465 1.00 29.48 209 LEU A CA 1
ATOM 1613 C C . LEU A 1 209 ? 3.862 -22.564 -4.193 1.00 29.48 209 LEU A C 1
ATOM 1615 O O . LEU A 1 209 ? 3.764 -23.737 -3.834 1.00 29.48 209 LEU A O 1
ATOM 1619 N N . THR A 1 210 ? 3.227 -21.595 -3.525 1.00 31.14 210 THR A N 1
ATOM 1620 C CA . THR A 1 210 ? 2.355 -21.911 -2.376 1.00 31.14 210 THR A CA 1
ATOM 1621 C C . THR A 1 210 ? 0.869 -21.754 -2.717 1.00 31.14 210 THR A C 1
ATOM 1623 O O . THR A 1 210 ? 0.383 -20.627 -2.830 1.00 31.14 210 THR A O 1
ATOM 1626 N N . PRO A 1 211 ? 0.094 -22.856 -2.835 1.00 27.97 211 PRO A N 1
ATOM 1627 C CA . PRO A 1 211 ? -1.357 -22.764 -2.920 1.00 27.97 211 PRO A CA 1
ATOM 1628 C C . PRO A 1 211 ? -1.875 -22.266 -1.567 1.00 27.97 211 PRO A C 1
ATOM 1630 O O . PRO A 1 211 ? -1.931 -23.006 -0.584 1.00 27.97 211 PRO A O 1
ATOM 1633 N N . ARG A 1 212 ? -2.199 -20.974 -1.477 1.00 37.69 212 ARG A N 1
ATOM 1634 C CA . ARG A 1 212 ? -2.767 -20.400 -0.255 1.00 37.69 212 ARG A CA 1
ATOM 1635 C C . ARG A 1 212 ? -4.236 -20.794 -0.145 1.00 37.69 212 ARG A C 1
ATOM 1637 O O . ARG A 1 212 ? -5.095 -20.199 -0.786 1.00 37.69 212 ARG A O 1
ATOM 1644 N N . ALA A 1 213 ? -4.519 -21.745 0.739 1.00 26.53 213 ALA A N 1
ATOM 1645 C CA . ALA A 1 213 ? -5.833 -21.887 1.344 1.00 26.53 213 ALA A CA 1
ATOM 1646 C C . ALA A 1 213 ? -6.097 -20.651 2.218 1.00 26.53 213 ALA A C 1
ATOM 1648 O O . ALA A 1 213 ? -5.516 -20.497 3.291 1.00 26.53 213 ALA A O 1
ATOM 1649 N N . TRP A 1 214 ? -6.946 -19.741 1.749 1.00 34.16 214 TRP A N 1
ATOM 1650 C CA . TRP A 1 214 ? -7.511 -18.702 2.602 1.00 34.16 214 TRP A CA 1
ATOM 1651 C C . TRP A 1 214 ? -8.725 -19.303 3.310 1.00 34.16 214 TRP A C 1
ATOM 1653 O O . TRP A 1 214 ? -9.786 -19.459 2.709 1.00 34.16 214 TRP A O 1
ATOM 1663 N N . SER A 1 215 ? -8.579 -19.669 4.584 1.00 25.86 215 SER A N 1
ATOM 1664 C CA . SER A 1 215 ? -9.723 -19.972 5.442 1.00 25.86 215 SER A CA 1
ATOM 1665 C C . SER A 1 215 ? -10.395 -18.655 5.839 1.00 25.86 215 SER A C 1
ATOM 1667 O O . SER A 1 215 ? -10.006 -18.021 6.819 1.00 25.86 215 SER A O 1
ATOM 1669 N N . PHE A 1 216 ? -11.391 -18.225 5.066 1.00 29.73 216 PHE A N 1
ATOM 1670 C CA . PHE A 1 216 ? -12.340 -17.214 5.523 1.00 29.73 216 PHE A CA 1
ATOM 1671 C C . PHE A 1 216 ? -13.236 -17.853 6.588 1.00 29.73 216 PHE A C 1
ATOM 1673 O O . PHE A 1 216 ? -14.131 -18.635 6.278 1.00 29.73 216 PHE A O 1
ATOM 1680 N N . SER A 1 217 ? -12.989 -17.539 7.858 1.00 30.47 217 SER A N 1
ATOM 1681 C CA . SER A 1 217 ? -13.969 -17.770 8.918 1.00 30.47 217 SER A CA 1
ATOM 1682 C C . SER A 1 217 ? -14.885 -16.553 8.968 1.00 30.47 217 SER A C 1
ATOM 1684 O O . SER A 1 217 ? -14.600 -15.606 9.697 1.00 30.47 217 SER A O 1
ATOM 1686 N N . LEU A 1 218 ? -15.986 -16.583 8.216 1.00 31.11 218 LEU A N 1
ATOM 1687 C CA . LEU A 1 218 ? -17.094 -15.643 8.396 1.00 31.11 218 LEU A CA 1
ATOM 1688 C C . LEU A 1 218 ? -17.670 -15.842 9.807 1.00 31.11 218 LEU A C 1
ATOM 1690 O O . LEU A 1 218 ? -18.514 -16.706 10.033 1.00 31.11 218 LEU A O 1
ATOM 1694 N N . ARG A 1 219 ? -17.196 -15.073 10.789 1.00 33.06 219 ARG A N 1
ATOM 1695 C CA . ARG A 1 219 ? -17.887 -14.942 12.076 1.00 33.06 219 ARG A CA 1
ATOM 1696 C C . ARG A 1 219 ? -18.914 -13.827 11.948 1.00 33.06 219 ARG A C 1
ATOM 1698 O O . ARG A 1 219 ? -18.671 -12.706 12.372 1.00 33.06 219 ARG A O 1
ATOM 1705 N N . SER A 1 220 ? -20.065 -14.145 11.364 1.00 30.31 220 SER A N 1
ATOM 1706 C CA . SER A 1 220 ? -21.330 -13.461 11.657 1.00 30.31 220 SER A CA 1
ATOM 1707 C C . SER A 1 220 ? -22.512 -14.319 11.193 1.00 30.31 220 SER A C 1
ATOM 1709 O O . SER A 1 220 ? -22.542 -14.726 10.032 1.00 30.31 220 SER A O 1
ATOM 1711 N N . PRO A 1 221 ? -23.482 -14.628 12.075 1.00 32.38 221 PRO A N 1
ATOM 1712 C CA . PRO A 1 221 ? -24.602 -15.502 11.769 1.00 32.38 221 PRO A CA 1
ATOM 1713 C C . PRO A 1 221 ? -25.760 -14.666 11.224 1.00 32.38 221 PRO A C 1
ATOM 1715 O O . PRO A 1 221 ? -26.757 -14.459 11.904 1.00 32.38 221 PRO A O 1
ATOM 1718 N N . VAL A 1 222 ? -25.642 -14.138 10.011 1.00 33.41 222 VAL A N 1
ATOM 1719 C CA . VAL A 1 222 ? -26.795 -13.542 9.328 1.00 33.41 222 VAL A CA 1
ATOM 1720 C C . VAL A 1 222 ? -26.690 -13.941 7.863 1.00 33.41 222 VAL A C 1
ATOM 1722 O O . VAL A 1 222 ? -25.693 -13.636 7.222 1.00 33.41 222 VAL A O 1
ATOM 1725 N N . PHE A 1 223 ? -27.706 -14.652 7.368 1.00 28.92 223 PHE A N 1
ATOM 1726 C CA . PHE A 1 223 ? -27.799 -15.301 6.048 1.00 28.92 223 PHE A CA 1
ATOM 1727 C C . PHE A 1 223 ? -27.216 -16.718 5.926 1.00 28.92 223 PHE A C 1
ATOM 1729 O O . PHE A 1 223 ? -26.475 -17.038 5.002 1.00 28.92 223 PHE A O 1
ATOM 1736 N N . ALA A 1 224 ? -27.686 -17.630 6.780 1.00 27.16 224 ALA A N 1
ATOM 1737 C CA . ALA A 1 224 ? -27.854 -19.026 6.375 1.00 27.16 224 ALA A CA 1
ATOM 1738 C C . ALA A 1 224 ? -29.183 -19.174 5.608 1.00 27.16 224 ALA A C 1
ATOM 1740 O O . ALA A 1 224 ? -30.173 -19.666 6.141 1.00 27.16 224 ALA A O 1
ATOM 1741 N N . LEU A 1 225 ? -29.223 -18.711 4.356 1.00 27.30 225 LEU A N 1
ATOM 1742 C CA . LEU A 1 225 ? -30.209 -19.185 3.383 1.00 27.30 225 LEU A CA 1
ATOM 1743 C C . LEU A 1 225 ? -29.507 -20.261 2.561 1.00 27.30 225 LEU A C 1
ATOM 1745 O O . LEU A 1 225 ? -28.752 -19.978 1.634 1.00 27.30 225 LEU A O 1
ATOM 1749 N N . ALA A 1 226 ? -29.698 -21.507 2.989 1.00 26.55 226 ALA A N 1
ATOM 1750 C CA . ALA A 1 226 ? -29.229 -22.683 2.281 1.00 26.55 226 ALA A CA 1
ATOM 1751 C C . ALA A 1 226 ? -29.939 -22.756 0.924 1.00 26.55 226 ALA A C 1
ATOM 1753 O O . ALA A 1 226 ? -31.083 -23.193 0.828 1.00 26.55 226 ALA A O 1
ATOM 1754 N N . VAL A 1 227 ? -29.262 -22.322 -0.137 1.00 26.09 227 VAL A N 1
ATOM 1755 C CA . VAL A 1 227 ? -29.628 -22.713 -1.497 1.00 26.09 227 VAL A CA 1
ATOM 1756 C C . VAL A 1 227 ? -29.069 -24.118 -1.689 1.00 26.09 227 VAL A C 1
ATOM 1758 O O . VAL A 1 227 ? -27.884 -24.297 -1.968 1.00 26.09 227 VAL A O 1
ATOM 1761 N N . SER A 1 228 ? -29.908 -25.129 -1.463 1.00 25.86 228 SER A N 1
ATOM 1762 C CA . SER A 1 228 ? -29.596 -26.515 -1.803 1.00 25.86 228 SER A CA 1
ATOM 1763 C C . SER A 1 228 ? -29.452 -26.626 -3.321 1.00 25.86 228 SER A C 1
ATOM 1765 O O . SER A 1 228 ? -30.436 -26.584 -4.059 1.00 25.86 228 SER A O 1
ATOM 1767 N N . TRP A 1 229 ? -28.217 -26.737 -3.799 1.00 24.75 229 TRP A N 1
ATOM 1768 C CA . TRP A 1 229 ? -27.940 -27.216 -5.148 1.00 24.75 229 TRP A CA 1
ATOM 1769 C C . TRP A 1 229 ? -28.158 -28.730 -5.159 1.00 24.75 229 TRP A C 1
ATOM 1771 O O . TRP A 1 229 ? -27.285 -29.484 -4.733 1.00 24.75 229 TRP A O 1
ATOM 1781 N N . ASP A 1 230 ? -29.330 -29.168 -5.617 1.00 27.61 230 ASP A N 1
ATOM 1782 C CA . ASP A 1 230 ? -29.575 -30.570 -5.951 1.00 27.61 230 ASP A CA 1
ATOM 1783 C C . ASP A 1 230 ? -28.789 -30.924 -7.227 1.00 27.61 230 ASP A C 1
ATOM 1785 O O . ASP A 1 230 ? -29.038 -30.339 -8.290 1.00 27.61 230 ASP A O 1
ATOM 1789 N N . PRO A 1 231 ? -27.840 -31.875 -7.186 1.00 29.81 231 PRO A N 1
ATOM 1790 C CA . PRO A 1 231 ? -27.243 -32.396 -8.399 1.00 29.81 231 PRO A CA 1
ATOM 1791 C C . PRO A 1 231 ? -28.275 -33.296 -9.090 1.00 29.81 231 PRO A C 1
ATOM 1793 O O . PRO A 1 231 ? -28.627 -34.365 -8.603 1.00 29.81 231 PRO A O 1
ATOM 1796 N N . CYS A 1 232 ? -28.765 -32.819 -10.232 1.00 27.59 232 CYS A N 1
ATOM 1797 C CA . CYS A 1 232 ? -29.574 -33.522 -11.229 1.00 27.59 232 CYS A CA 1
ATOM 1798 C C . CYS A 1 232 ? -29.542 -35.073 -11.131 1.00 27.59 232 CYS A C 1
ATOM 1800 O O . CYS A 1 232 ? -28.502 -35.677 -11.418 1.00 27.59 232 CYS A O 1
ATOM 1802 N N . PRO A 1 233 ? -30.664 -35.751 -10.812 1.00 31.89 233 PRO A N 1
ATOM 1803 C CA . PRO A 1 233 ? -30.751 -37.202 -10.899 1.00 31.89 233 PRO A CA 1
ATOM 1804 C C . PRO A 1 233 ? -31.199 -37.614 -12.306 1.00 31.89 233 PRO A C 1
ATOM 1806 O O . PRO A 1 233 ? -32.354 -37.448 -12.703 1.00 31.89 233 PRO A O 1
ATOM 1809 N N . TRP A 1 234 ? -30.295 -38.213 -13.079 1.00 30.09 234 TRP A N 1
ATOM 1810 C CA . TRP A 1 234 ? -30.691 -38.920 -14.292 1.00 30.09 234 TRP A CA 1
ATOM 1811 C C . TRP A 1 234 ? -31.409 -40.232 -13.931 1.00 30.09 234 TRP A C 1
ATOM 1813 O O . TRP A 1 234 ? -30.813 -41.154 -13.385 1.00 30.09 234 TRP A O 1
ATOM 1823 N N . ARG A 1 235 ? -32.681 -40.307 -14.346 1.00 29.61 235 ARG A N 1
ATOM 1824 C CA . ARG A 1 235 ? -33.485 -41.499 -14.692 1.00 29.61 235 ARG A CA 1
ATOM 1825 C C . ARG A 1 235 ? -33.773 -42.551 -13.606 1.00 29.61 235 ARG A C 1
ATOM 1827 O O . ARG A 1 235 ? -32.995 -43.467 -13.367 1.00 29.61 235 ARG A O 1
ATOM 1834 N N . ARG A 1 236 ? -35.053 -42.602 -13.221 1.00 29.61 236 ARG A N 1
ATOM 1835 C CA . ARG A 1 236 ? -35.887 -43.816 -13.351 1.00 29.61 236 ARG A CA 1
ATOM 1836 C C . ARG A 1 236 ? -37.368 -43.421 -13.442 1.00 29.61 236 ARG A C 1
ATOM 1838 O O . ARG A 1 236 ? -38.085 -43.412 -12.453 1.00 29.61 236 ARG A O 1
ATOM 1845 N N . LEU A 1 237 ? -37.821 -43.072 -14.647 1.00 31.52 237 LEU A N 1
ATOM 1846 C CA . LEU A 1 237 ? -39.249 -43.068 -14.968 1.00 31.52 237 LEU A CA 1
ATOM 1847 C C . LEU A 1 237 ? -39.599 -44.446 -15.533 1.00 31.52 237 LEU A C 1
ATOM 1849 O O . LEU A 1 237 ? -39.198 -44.791 -16.644 1.00 31.52 237 LEU A O 1
ATOM 1853 N N . HIS A 1 238 ? -40.322 -45.232 -14.740 1.00 33.97 238 HIS A N 1
ATOM 1854 C CA . HIS A 1 238 ? -41.219 -46.256 -15.264 1.00 33.97 238 HIS A CA 1
ATOM 1855 C C . HIS A 1 238 ? -42.377 -45.561 -15.990 1.00 33.97 238 HIS A C 1
ATOM 1857 O O . HIS A 1 238 ? -42.913 -44.580 -15.476 1.00 33.97 238 HIS A O 1
ATOM 1863 N N . PRO A 1 239 ? -42.841 -46.128 -17.108 1.00 34.53 239 PRO A N 1
ATOM 1864 C CA . PRO A 1 239 ? -44.274 -46.187 -17.332 1.00 34.53 239 PRO A CA 1
ATOM 1865 C C . PRO A 1 239 ? -44.705 -47.632 -17.581 1.00 34.53 239 PRO A C 1
ATOM 1867 O O . PRO A 1 239 ? -44.262 -48.304 -18.513 1.00 34.53 239 PRO A O 1
ATOM 1870 N N . SER A 1 240 ? -45.606 -48.114 -16.733 1.00 30.94 240 SER A N 1
ATOM 1871 C CA . SER A 1 240 ? -46.484 -49.224 -17.063 1.00 30.94 240 SER A CA 1
ATOM 1872 C C . SER A 1 240 ? -47.546 -48.728 -18.050 1.00 30.94 240 SER A C 1
ATOM 1874 O O . SER A 1 240 ? -48.374 -47.890 -17.714 1.00 30.94 240 SER A O 1
ATOM 1876 N N . SER A 1 241 ? -47.539 -49.240 -19.281 1.00 32.16 241 SER A N 1
ATOM 1877 C CA . SER A 1 241 ? -48.707 -49.888 -19.908 1.00 32.16 241 SER A CA 1
ATOM 1878 C C . SER A 1 241 ? -48.496 -50.153 -21.409 1.00 32.16 241 SER A C 1
ATOM 1880 O O . SER A 1 241 ? -48.274 -49.264 -22.216 1.00 32.16 241 SER A O 1
ATOM 1882 N N . ARG A 1 242 ? -48.554 -51.451 -21.737 1.00 32.56 242 ARG A N 1
ATOM 1883 C CA . ARG A 1 242 ? -49.079 -52.103 -22.953 1.00 32.56 242 ARG A CA 1
ATOM 1884 C C . ARG A 1 242 ? -49.129 -51.293 -24.267 1.00 32.56 242 ARG A C 1
ATOM 1886 O O . ARG A 1 242 ? -50.043 -50.510 -24.476 1.00 32.56 242 ARG A O 1
ATOM 1893 N N . SER A 1 243 ? -48.350 -51.719 -25.265 1.00 33.28 243 SER A N 1
ATOM 1894 C CA . SER A 1 243 ? -48.813 -52.579 -26.383 1.00 33.28 243 SER A CA 1
ATOM 1895 C C . SER A 1 243 ? -47.815 -52.587 -27.562 1.00 33.28 243 SER A C 1
ATOM 1897 O O . SER A 1 243 ? -47.201 -51.579 -27.870 1.00 33.28 243 SER A O 1
ATOM 1899 N N . GLY A 1 244 ? -47.674 -53.739 -28.237 1.00 30.83 244 GLY A N 1
ATOM 1900 C CA . GLY A 1 244 ? -47.433 -53.777 -29.692 1.00 30.83 244 GLY A CA 1
ATOM 1901 C C . GLY A 1 244 ? -45.995 -53.772 -30.248 1.00 30.83 244 GLY A C 1
ATOM 1902 O O . GLY A 1 244 ? -45.499 -52.748 -30.678 1.00 30.83 244 GLY A O 1
ATOM 1903 N N . ARG A 1 245 ? -45.399 -54.969 -30.354 1.00 33.41 245 ARG A N 1
ATOM 1904 C CA . ARG A 1 245 ? -44.596 -55.524 -31.481 1.00 33.41 245 ARG A CA 1
ATOM 1905 C C . ARG A 1 245 ? -43.597 -54.641 -32.288 1.00 33.41 245 ARG A C 1
ATOM 1907 O O . ARG A 1 245 ? -43.991 -53.843 -33.119 1.00 33.41 245 ARG A O 1
ATOM 1914 N N . ARG A 1 246 ? -42.335 -55.109 -32.230 1.00 32.91 246 ARG A N 1
ATOM 1915 C CA . ARG A 1 246 ? -41.353 -55.401 -33.316 1.00 32.91 246 ARG A CA 1
ATOM 1916 C C . ARG A 1 246 ? -40.708 -54.271 -34.161 1.00 32.91 246 ARG A C 1
ATOM 1918 O O . ARG A 1 246 ? -41.339 -53.688 -35.024 1.00 32.91 246 ARG A O 1
ATOM 1925 N N . ALA A 1 247 ? -39.369 -54.265 -34.044 1.00 33.09 247 ALA A N 1
ATOM 1926 C CA . ALA A 1 247 ? -38.332 -54.293 -35.097 1.00 33.09 247 ALA A CA 1
ATOM 1927 C C . ALA A 1 247 ? -37.759 -52.984 -35.710 1.00 33.09 247 ALA A C 1
ATOM 1929 O O . ALA A 1 247 ? -38.415 -52.294 -36.472 1.00 33.09 247 ALA A O 1
ATOM 1930 N N . ALA A 1 248 ? -36.455 -52.801 -35.424 1.00 31.33 248 ALA A N 1
ATOM 1931 C CA . ALA A 1 248 ? -35.319 -52.459 -36.308 1.00 31.33 248 ALA A CA 1
ATOM 1932 C C . ALA A 1 248 ? -35.248 -51.108 -37.080 1.00 31.33 248 ALA A C 1
ATOM 1934 O O . ALA A 1 248 ? -35.955 -50.906 -38.054 1.00 31.33 248 ALA A O 1
ATOM 1935 N N . LEU A 1 249 ? -34.303 -50.250 -36.629 1.00 30.16 249 LEU A N 1
ATOM 1936 C CA . LEU A 1 249 ? -33.172 -49.548 -37.316 1.00 30.16 249 LEU A CA 1
ATOM 1937 C C . LEU A 1 249 ? -33.159 -49.378 -38.870 1.00 30.16 249 LEU A C 1
ATOM 1939 O O . LEU A 1 249 ? -33.667 -50.252 -39.561 1.00 30.16 249 LEU A O 1
ATOM 1943 N N . PRO A 1 250 ? -32.288 -48.508 -39.458 1.00 48.91 250 PRO A N 1
ATOM 1944 C CA . PRO A 1 250 ? -31.814 -47.154 -39.085 1.00 48.91 250 PRO A CA 1
ATOM 1945 C C . PRO A 1 250 ? -31.594 -46.197 -40.313 1.00 48.91 250 PRO A C 1
ATOM 1947 O O . PRO A 1 250 ? -31.940 -46.522 -41.443 1.00 48.91 250 PRO A O 1
ATOM 1950 N N . CYS A 1 251 ? -30.878 -45.081 -40.068 1.00 25.05 251 CYS A N 1
ATOM 1951 C CA . CYS A 1 251 ? -29.991 -44.310 -40.976 1.00 25.05 251 CYS A CA 1
ATOM 1952 C C . CYS A 1 251 ? -30.532 -43.111 -41.783 1.00 25.05 251 CYS A C 1
ATOM 1954 O O . CYS A 1 251 ? -31.263 -43.280 -42.753 1.00 25.05 251 CYS A O 1
ATOM 1956 N N . ARG A 1 252 ? -29.979 -41.919 -41.485 1.00 29.39 252 ARG A N 1
ATOM 1957 C CA . ARG A 1 252 ? -29.093 -41.070 -42.340 1.00 29.39 252 ARG A CA 1
ATOM 1958 C C . ARG A 1 252 ? -28.919 -39.702 -41.646 1.00 29.39 252 ARG A C 1
ATOM 1960 O O . ARG A 1 252 ? -29.909 -39.096 -41.269 1.00 29.39 252 ARG A O 1
ATOM 1967 N N . SER A 1 253 ? -27.727 -39.322 -41.176 1.00 38.31 253 SER A N 1
ATOM 1968 C CA . SER A 1 253 ? -26.709 -38.508 -41.874 1.00 38.31 253 SER A CA 1
ATOM 1969 C C . SER A 1 253 ? -27.273 -37.348 -42.702 1.00 38.31 253 SER A C 1
ATOM 1971 O O . SER A 1 253 ? -27.731 -37.593 -43.817 1.00 38.31 253 SER A O 1
ATOM 1973 N N . PHE A 1 254 ? -27.170 -36.129 -42.165 1.00 43.84 254 PHE A N 1
ATOM 1974 C CA . PHE A 1 254 ? -26.411 -35.001 -42.723 1.00 43.84 254 PHE A CA 1
ATOM 1975 C C . PHE A 1 254 ? -25.992 -34.064 -41.585 1.00 43.84 254 PHE A C 1
ATOM 1977 O O . PHE A 1 254 ? -26.774 -33.959 -40.612 1.00 43.84 254 PHE A O 1
#

Radius of gyration: 25.56 Å; chains: 1; bounding box: 73×68×60 Å

Foldseek 3Di:
DCVQVLCVLLVQWDDDPDPDIDGDPDDPVNVVVLLLVLLQLLLLLLLLLLQAPCNVVCLVQLVVLLVQLVVLLVVCVVVLHDDPVSVLSNQVSLQSNSVSSLVRSPDVVSVVVLVSSCSPQCSNRSKAKDFQCQSVDSQLVVLRSVLSVVLSVLSVQSSVSSVVSPSVSNSVSSSVSSCSRPVCCCVRRNVDDDDDPVRIDIDGPPDPPDPDDDPPPPPDPDDPPDPDPDDDDPDDDDDDDDDDDDDDDDDDDD

pLDDT: mean 73.45, std 24.76, range [24.75, 98.62]

Secondary structure (DSSP, 8-state):
--HHHHHHHTTSEEE-SSS-EEE----HHHHHHHHHHHHHHHHHHHHHHHH-GGGGGGHHHHHHHHHHHHHHHHHHHHHTS--HHHHHHHHHHHHHHHHHHHHTSS-HHHHHHHHHHTTSGGGSTT-EEEETTGGGSHHHHHHHHHHHHHHHHHHHHHHHHHHHT-HHHHHHHHHHHHHTTTTHHHHHH-SSS---GGGEEEE-S--TT---------------------------------------------